Protein AF-A0A6J4SWQ9-F1 (afdb_monomer)

Sequence (248 aa):
MSTIDDVLPITTSPDLTSRNGFYRMVRRCMKERSRDALRAYVRVPADTPKGFATKSLAELAASLATTDEAVAKALLDEAEATFQEPHDRIESAERRATTLQGTVAIAASVATASGGLLLDPSKINGQTWRAVVAILLLLFIACLVGCAMRAVAATSRIYDFEDPGPDRITDRVSKDKCAVLTYRAAELLRASAVAHEIGRAKVGLLRSAAWWFRLAIFVLAVLGVVIALYAIVGPQPEPAAAAATART

Foldseek 3Di:
DDDDDPDDDDPDDPDPVVVVVVVVVVVVVVVVVVVVVVVLLVDLPPDQPPPPPPDPLVNQLVVLQDPDPVSLQVLLVVLVVLLVVLVVLLVVLLVVLVVLLVVLVVVLVVLVVVVVVLLPCVPAPDPVLNVVLVVLSVLLNVLSVQLNVLSCVLVVDPDPQPDPDPVCVVVLVPDDPSSSSSSNSSVSNSSSVSSVVNSVSSVSSNVSSVVSVVVSVVSVVVSVVSVVVCVVVPDDPDCVVVVVVVVD

Nearest PDB structures (foldseek):
  3ja6-assembly1_H  TM=2.094E-01  e=8.303E-01  Escherichia coli
  8auw-assembly1_D  TM=3.037E-01  e=3.362E+00  Homo sapiens
  7sqc-assembly1_1V  TM=2.414E-01  e=3.534E+00  Chlamydomonas reinhardtii

Radius of gyration: 32.28 Å; Cα contacts (8 Å, |Δi|>4): 170; chains: 1; bounding box: 63×91×92 Å

Secondary structure (DSSP, 8-state):
----------PPPP-GGGHHHHHHHHHHHHHHHHHHHHHHHH----S----S-SS-HHHHHHHT--S-HHHHHHHHHHHHHHHHHHHHHHHHHHHHHHHHHHHHHHHHHHHHHHHHHHT-TTTS-SHHHHHHHHHHHHHHHHHHHHHHHHHHHHHH---------GGGTHHHHTS-HHHHHHHHHHHHHHHHHHHHHHHHHHHHHHHHHHHHHHHHHHHHHHHHHHHHHHHHHSPPPPTHHHHHHTT-

pLDDT: mean 80.68, std 14.23, range [49.44, 97.38]

Structure (mmCIF, N/CA/C/O backbone):
data_AF-A0A6J4SWQ9-F1
#
_entry.id   AF-A0A6J4SWQ9-F1
#
loop_
_atom_site.group_PDB
_atom_site.id
_atom_site.type_symbol
_atom_site.label_atom_id
_atom_site.label_alt_id
_atom_site.label_comp_id
_atom_site.label_asym_id
_atom_site.label_entity_id
_atom_site.label_seq_id
_atom_site.pdbx_PDB_ins_code
_atom_site.Cartn_x
_atom_site.Cartn_y
_atom_site.Cartn_z
_atom_site.occupancy
_atom_site.B_iso_or_equiv
_atom_site.auth_seq_id
_atom_site.auth_comp_id
_atom_site.auth_asym_id
_atom_site.auth_atom_id
_atom_site.pdbx_PDB_model_num
ATOM 1 N N . MET A 1 1 ? -19.990 -74.799 -34.943 1.00 50.00 1 MET A N 1
ATOM 2 C CA . MET A 1 1 ? -19.556 -75.585 -33.772 1.00 50.00 1 MET A CA 1
ATOM 3 C C . MET A 1 1 ? -18.140 -75.142 -33.428 1.00 50.00 1 MET A C 1
ATOM 5 O O . MET A 1 1 ? -17.207 -75.634 -34.036 1.00 50.00 1 MET A O 1
ATOM 9 N N . SER A 1 2 ? -18.012 -74.111 -32.589 1.00 49.44 2 SER A N 1
ATOM 10 C CA . SER A 1 2 ? -16.830 -73.795 -31.770 1.00 49.44 2 SER A CA 1
ATOM 11 C C . SER A 1 2 ? -17.156 -72.535 -30.971 1.00 49.44 2 SER A C 1
ATOM 13 O O . SER A 1 2 ? -17.214 -71.434 -31.512 1.00 49.44 2 SER A O 1
ATOM 15 N N . THR A 1 3 ? -17.461 -72.762 -29.705 1.00 57.19 3 THR A N 1
ATOM 16 C CA . THR A 1 3 ? -17.690 -71.816 -28.616 1.00 57.19 3 THR A CA 1
ATOM 17 C C . THR A 1 3 ? -16.328 -71.350 -28.107 1.00 57.19 3 THR A C 1
ATOM 19 O O . THR A 1 3 ? -15.505 -72.205 -27.790 1.00 57.19 3 THR A O 1
ATOM 22 N N . ILE A 1 4 ? -16.072 -70.043 -28.027 1.00 58.44 4 ILE A N 1
ATOM 23 C CA . ILE A 1 4 ? -14.983 -69.495 -27.206 1.00 58.44 4 ILE A CA 1
ATOM 24 C C . ILE A 1 4 ? -15.537 -68.275 -26.471 1.00 58.44 4 ILE A C 1
ATOM 26 O O . ILE A 1 4 ? -15.842 -67.247 -27.072 1.00 58.44 4 ILE A O 1
ATOM 30 N N . ASP A 1 5 ? -15.727 -68.479 -25.173 1.00 51.84 5 ASP A N 1
ATOM 31 C CA . ASP A 1 5 ? -16.114 -67.507 -24.164 1.00 51.84 5 ASP A CA 1
ATOM 32 C C . ASP A 1 5 ? -14.945 -66.552 -23.875 1.00 51.84 5 ASP A C 1
ATOM 34 O O . ASP A 1 5 ? -14.004 -66.917 -23.172 1.00 51.84 5 ASP A O 1
ATOM 38 N N . ASP A 1 6 ? -15.010 -65.316 -24.375 1.00 53.53 6 ASP A N 1
ATOM 39 C CA . ASP A 1 6 ? -14.131 -64.230 -23.925 1.00 53.53 6 ASP A CA 1
ATOM 40 C C . ASP A 1 6 ? -14.778 -63.505 -22.737 1.00 53.53 6 ASP A C 1
ATOM 42 O O . ASP A 1 6 ? -15.513 -62.521 -22.857 1.00 53.53 6 ASP A O 1
ATOM 46 N N . VAL A 1 7 ? -14.503 -64.044 -21.551 1.00 56.97 7 VAL A N 1
ATOM 47 C CA . VAL A 1 7 ? -14.809 -63.426 -20.260 1.00 56.97 7 VAL A CA 1
ATOM 48 C C . VAL A 1 7 ? -13.817 -62.284 -20.025 1.00 56.97 7 VAL A C 1
ATOM 50 O O . VAL A 1 7 ? -12.666 -62.498 -19.650 1.00 56.97 7 VAL A O 1
ATOM 53 N N . LEU A 1 8 ? -14.273 -61.049 -20.233 1.00 56.44 8 LEU A N 1
ATOM 54 C CA . LEU A 1 8 ? -13.543 -59.843 -19.841 1.00 56.44 8 LEU A CA 1
ATOM 55 C C . LEU A 1 8 ? -13.357 -59.808 -18.310 1.00 56.44 8 LEU A C 1
ATOM 57 O O . LEU A 1 8 ? -14.342 -59.930 -17.575 1.00 56.44 8 LEU A O 1
ATOM 61 N N . PRO A 1 9 ? -12.131 -59.598 -17.796 1.00 58.41 9 PRO A N 1
ATOM 62 C CA . PRO A 1 9 ? -11.912 -59.441 -16.368 1.00 58.41 9 PRO A CA 1
ATOM 63 C C . PRO A 1 9 ? -12.521 -58.117 -15.898 1.00 58.41 9 PRO A C 1
ATOM 65 O O . PRO A 1 9 ? -12.120 -57.031 -16.319 1.00 58.41 9 PRO A O 1
ATOM 68 N N . ILE A 1 10 ? -13.496 -58.225 -14.996 1.00 53.50 10 ILE A N 1
ATOM 69 C CA . ILE A 1 10 ? -14.051 -57.116 -14.224 1.00 53.50 10 ILE A CA 1
ATOM 70 C C . ILE A 1 10 ? -12.892 -56.464 -13.469 1.00 53.50 10 ILE A C 1
ATOM 72 O O . ILE A 1 10 ? -12.348 -57.026 -12.517 1.00 53.50 10 ILE A O 1
ATOM 76 N N . THR A 1 11 ? -12.494 -55.276 -13.914 1.00 53.88 11 THR A N 1
ATOM 77 C CA . THR A 1 11 ? -11.531 -54.433 -13.214 1.00 53.88 11 THR A CA 1
ATOM 78 C C . THR A 1 11 ? -12.082 -54.109 -11.832 1.00 53.88 11 THR A C 1
ATOM 80 O O . THR A 1 11 ? -13.142 -53.494 -11.689 1.00 53.88 11 THR A O 1
ATOM 83 N N . THR A 1 12 ? -11.351 -54.560 -10.824 1.00 51.84 12 THR A N 1
ATOM 84 C CA . THR A 1 12 ? -11.541 -54.295 -9.404 1.00 51.84 12 THR A CA 1
ATOM 85 C C . THR A 1 12 ? -11.765 -52.807 -9.133 1.00 51.84 12 THR A C 1
ATOM 87 O O . THR A 1 12 ? -11.059 -51.936 -9.642 1.00 51.84 12 THR A O 1
ATOM 90 N N . SER A 1 13 ? -12.780 -52.513 -8.318 1.00 56.72 13 SER A N 1
ATOM 91 C CA . SER A 1 13 ? -13.124 -51.161 -7.882 1.00 56.72 13 SER A CA 1
ATOM 92 C C . SER A 1 13 ? -11.923 -50.468 -7.224 1.00 56.72 13 SER A C 1
ATOM 94 O O . SER A 1 13 ? -11.268 -51.095 -6.385 1.00 56.72 13 SER A O 1
ATOM 96 N N . PRO A 1 14 ? -11.652 -49.185 -7.520 1.00 55.28 14 PRO A N 1
ATOM 97 C CA . PRO A 1 14 ? -10.566 -48.454 -6.888 1.00 55.28 14 PRO A CA 1
ATOM 98 C C . PRO A 1 14 ? -10.793 -48.341 -5.376 1.00 55.28 14 PRO A C 1
ATOM 100 O O . PRO A 1 14 ? -11.807 -47.828 -4.903 1.00 55.28 14 PRO A O 1
ATOM 103 N N . ASP A 1 15 ? -9.803 -48.837 -4.644 1.00 57.19 15 ASP A N 1
ATOM 104 C CA . ASP A 1 15 ? -9.670 -48.841 -3.195 1.00 57.19 15 ASP A CA 1
ATOM 105 C C . ASP A 1 15 ? -9.950 -47.448 -2.580 1.00 57.19 15 ASP A C 1
ATOM 107 O O . ASP A 1 15 ? -9.218 -46.469 -2.781 1.00 57.19 15 ASP A O 1
ATOM 111 N N . LEU A 1 16 ? -11.046 -47.351 -1.816 1.00 52.81 16 LEU A N 1
ATOM 112 C CA . LEU A 1 16 ? -11.528 -46.133 -1.147 1.00 52.81 16 LEU A CA 1
ATOM 113 C C . LEU A 1 16 ? -10.546 -45.592 -0.091 1.00 52.81 16 LEU A C 1
ATOM 115 O O . LEU A 1 16 ? -10.697 -44.457 0.371 1.00 52.81 16 LEU A O 1
ATOM 119 N N . THR A 1 17 ? -9.499 -46.346 0.245 1.00 56.50 17 THR A N 1
ATOM 120 C CA . THR A 1 17 ? -8.454 -45.938 1.190 1.00 56.50 17 THR A CA 1
ATOM 121 C C . THR A 1 17 ? -7.537 -44.838 0.622 1.00 56.50 17 THR A C 1
ATOM 123 O O . THR A 1 17 ? -6.964 -44.047 1.377 1.00 56.50 17 THR A O 1
ATOM 126 N N . SER A 1 18 ? -7.483 -44.686 -0.709 1.00 55.97 18 SER A N 1
ATOM 127 C CA . SER A 1 18 ? -6.692 -43.655 -1.408 1.00 55.97 18 SER A CA 1
ATOM 128 C C . SER A 1 18 ? -7.304 -42.241 -1.332 1.00 55.97 18 SER A C 1
ATOM 130 O O . SER A 1 18 ? -6.591 -41.230 -1.327 1.00 55.97 18 SER A O 1
ATOM 132 N N . ARG A 1 19 ? -8.630 -42.128 -1.151 1.00 55.22 19 ARG A N 1
ATOM 133 C CA . ARG A 1 19 ? -9.318 -40.823 -1.053 1.00 55.22 19 ARG A CA 1
ATOM 134 C C . ARG A 1 19 ? -8.861 -40.000 0.154 1.00 55.22 19 ARG A C 1
ATOM 136 O O . ARG A 1 19 ? -8.700 -38.785 0.044 1.00 55.22 19 ARG A O 1
ATOM 143 N N . ASN A 1 20 ? -8.565 -40.644 1.282 1.00 66.62 20 ASN A N 1
ATOM 144 C CA . ASN A 1 20 ? -8.095 -39.955 2.489 1.00 66.62 20 ASN A CA 1
ATOM 145 C C . ASN A 1 20 ? -6.684 -39.357 2.340 1.00 66.62 20 ASN A C 1
ATOM 147 O O . ASN A 1 20 ? -6.361 -38.380 3.023 1.00 66.62 20 ASN A O 1
ATOM 151 N N . GLY A 1 21 ? -5.855 -39.903 1.443 1.00 70.19 21 GLY A N 1
ATOM 152 C CA . GLY A 1 21 ? -4.539 -39.350 1.111 1.00 70.19 21 GLY A CA 1
ATOM 153 C C . GLY A 1 21 ? -4.650 -38.042 0.327 1.00 70.19 21 GLY A C 1
ATOM 154 O O . GLY A 1 21 ? -4.018 -37.046 0.687 1.00 70.19 21 GLY A O 1
ATOM 155 N N . PHE A 1 22 ? -5.536 -38.008 -0.672 1.00 69.88 22 PHE A N 1
ATOM 156 C CA . PHE A 1 22 ? -5.761 -36.828 -1.507 1.00 69.88 22 PHE A CA 1
ATOM 157 C C . PHE A 1 22 ? -6.304 -35.638 -0.700 1.00 69.88 22 PHE A C 1
ATOM 159 O O . PHE A 1 22 ? -5.760 -34.537 -0.782 1.00 69.88 22 PHE A O 1
ATOM 166 N N . TYR A 1 23 ? -7.295 -35.852 0.177 1.00 68.88 23 TYR A N 1
ATOM 167 C CA . TYR A 1 23 ? -7.803 -34.777 1.042 1.00 68.88 23 TYR A CA 1
ATOM 168 C C . TYR A 1 23 ? -6.742 -34.243 2.016 1.00 68.88 23 TYR A C 1
ATOM 170 O O . TYR A 1 23 ? -6.684 -33.034 2.252 1.00 68.88 23 TYR A O 1
ATOM 178 N N . ARG A 1 24 ? -5.862 -35.099 2.559 1.00 74.31 24 ARG A N 1
ATOM 179 C 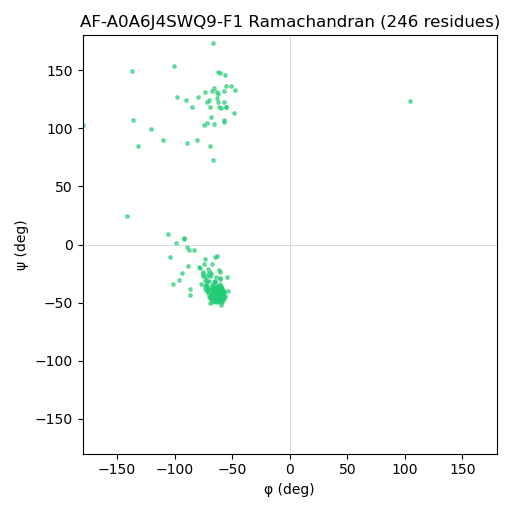CA . ARG A 1 24 ? -4.746 -34.639 3.405 1.00 74.31 24 ARG A CA 1
ATOM 180 C C . ARG A 1 24 ? -3.724 -33.829 2.612 1.00 74.31 24 ARG A C 1
ATOM 182 O O . ARG A 1 24 ? -3.268 -32.809 3.124 1.00 74.31 24 ARG A O 1
ATOM 189 N N . MET A 1 25 ? -3.403 -34.239 1.385 1.00 75.62 25 MET A N 1
ATOM 190 C CA . MET A 1 25 ? -2.476 -33.522 0.506 1.00 75.62 25 MET A CA 1
ATOM 191 C C . MET A 1 25 ? -3.032 -32.153 0.101 1.00 75.62 25 MET A C 1
ATOM 193 O O . MET A 1 25 ? -2.358 -31.146 0.302 1.00 75.62 25 MET A O 1
ATOM 197 N N . VAL A 1 26 ? -4.291 -32.080 -0.346 1.00 72.38 26 VAL A N 1
ATOM 198 C CA . VAL A 1 26 ? -4.949 -30.809 -0.700 1.00 72.38 26 VAL A CA 1
ATOM 199 C C . VAL A 1 26 ? -5.026 -29.874 0.509 1.00 72.38 26 VAL A C 1
ATOM 201 O O . VAL A 1 26 ? -4.730 -28.685 0.389 1.00 72.38 26 VAL A O 1
ATOM 204 N N . ARG A 1 27 ? -5.337 -30.396 1.704 1.00 76.75 27 ARG A N 1
ATOM 205 C CA . ARG A 1 27 ? -5.367 -29.595 2.938 1.00 76.75 27 ARG A CA 1
ATOM 206 C C . ARG A 1 27 ? -3.972 -29.113 3.351 1.00 76.75 27 ARG A C 1
ATOM 208 O O . ARG A 1 27 ? -3.863 -27.998 3.857 1.00 76.75 27 ARG A O 1
ATOM 215 N N . ARG A 1 28 ? -2.911 -29.901 3.120 1.00 75.06 28 ARG A N 1
ATOM 216 C CA . ARG A 1 28 ? -1.513 -29.481 3.345 1.00 75.06 28 ARG A CA 1
ATOM 217 C C . ARG A 1 28 ? -1.100 -28.393 2.359 1.00 75.06 28 ARG A C 1
ATOM 219 O O . ARG A 1 28 ? -0.679 -27.334 2.811 1.00 75.06 28 ARG A O 1
ATOM 226 N N . CYS A 1 29 ? -1.347 -28.591 1.063 1.00 62.53 29 CYS A N 1
ATOM 227 C CA . CYS A 1 29 ? -1.054 -27.602 0.027 1.00 62.53 29 CYS A CA 1
ATOM 228 C C . CYS A 1 29 ? -1.829 -26.295 0.240 1.00 62.53 29 CYS A C 1
ATOM 230 O O . CYS A 1 29 ? -1.248 -25.222 0.116 1.00 62.53 29 CYS A O 1
ATOM 232 N N . MET A 1 30 ? -3.111 -26.341 0.627 1.00 62.75 30 MET A N 1
ATOM 233 C CA . MET A 1 30 ? -3.862 -25.127 0.977 1.00 62.75 30 MET A CA 1
ATOM 234 C C . MET A 1 30 ? -3.299 -24.433 2.221 1.00 62.75 30 MET A C 1
ATOM 236 O O . MET A 1 30 ? -3.224 -23.207 2.248 1.00 62.75 30 MET A O 1
ATOM 240 N N . LYS A 1 31 ? -2.888 -25.187 3.248 1.00 73.69 31 LYS A N 1
ATOM 241 C CA . LYS A 1 31 ? -2.355 -24.622 4.498 1.00 73.69 31 LYS A CA 1
ATOM 242 C C . LYS A 1 31 ? -0.962 -24.009 4.311 1.00 73.69 31 LYS A C 1
ATOM 244 O O . LYS A 1 31 ? -0.691 -22.960 4.891 1.00 73.69 31 LYS A O 1
ATOM 249 N N . GLU A 1 32 ? -0.110 -24.621 3.491 1.00 68.44 32 GLU A N 1
ATOM 250 C CA . GLU A 1 32 ? 1.202 -24.080 3.101 1.00 68.44 32 GLU A CA 1
ATOM 251 C C . GLU A 1 32 ? 1.044 -22.855 2.201 1.00 68.44 32 GLU A C 1
ATOM 253 O O . GLU A 1 32 ? 1.521 -21.781 2.559 1.00 68.44 32 GLU A O 1
ATOM 258 N N . ARG A 1 33 ? 0.229 -22.941 1.141 1.00 63.91 33 ARG A N 1
ATOM 259 C CA . ARG A 1 33 ? -0.063 -21.798 0.262 1.00 63.91 33 ARG A CA 1
ATOM 260 C C . ARG A 1 33 ? -0.700 -20.632 1.020 1.00 63.91 33 ARG A C 1
ATOM 262 O O . ARG A 1 33 ? -0.397 -19.480 0.735 1.00 63.91 33 ARG A O 1
ATOM 269 N N . SER A 1 34 ? -1.547 -20.912 2.014 1.00 65.06 34 SER A N 1
ATOM 270 C CA . SER A 1 34 ? -2.130 -19.890 2.890 1.00 65.06 34 SER A CA 1
ATOM 271 C C . SER A 1 34 ? -1.096 -19.257 3.819 1.00 65.06 34 SER A C 1
ATOM 273 O O . SER A 1 34 ? -1.171 -18.049 4.032 1.00 65.06 34 SER A O 1
ATOM 275 N N . ARG A 1 35 ? -0.148 -20.028 4.369 1.00 67.44 35 ARG A N 1
ATOM 276 C CA . ARG A 1 35 ? 0.934 -19.496 5.214 1.00 67.44 35 ARG A CA 1
ATOM 277 C C . ARG A 1 35 ? 1.907 -18.647 4.417 1.00 67.44 35 ARG A C 1
ATOM 279 O O . ARG A 1 35 ? 2.280 -17.579 4.892 1.00 67.44 35 ARG A O 1
ATOM 286 N N . ASP A 1 36 ? 2.282 -19.092 3.228 1.00 64.81 36 ASP A N 1
ATOM 287 C CA . ASP A 1 36 ? 3.211 -18.358 2.373 1.00 64.81 36 ASP A CA 1
ATOM 288 C C . ASP A 1 36 ? 2.551 -17.118 1.779 1.00 64.81 36 ASP A C 1
ATOM 290 O O . ASP A 1 36 ? 3.171 -16.059 1.750 1.00 64.81 36 ASP A O 1
ATOM 294 N N . ALA A 1 37 ? 1.256 -17.186 1.448 1.00 59.75 37 ALA A N 1
ATOM 295 C CA . ALA A 1 37 ? 0.476 -16.001 1.115 1.00 59.75 37 ALA A CA 1
ATOM 296 C C . ALA A 1 37 ? 0.455 -15.011 2.288 1.00 59.75 37 ALA A C 1
ATOM 298 O O . ALA A 1 37 ? 0.822 -13.855 2.106 1.00 59.75 37 ALA A O 1
ATOM 299 N N . LEU A 1 38 ? 0.097 -15.447 3.503 1.00 60.66 38 LEU A N 1
ATOM 300 C CA . LEU A 1 38 ? 0.104 -14.593 4.701 1.00 60.66 38 LEU A CA 1
ATOM 301 C C . LEU A 1 38 ? 1.482 -13.982 4.967 1.00 60.66 38 LEU A C 1
ATOM 303 O O . LEU A 1 38 ? 1.579 -12.793 5.257 1.00 60.66 38 LEU A O 1
ATOM 307 N N . ARG A 1 39 ? 2.556 -14.763 4.825 1.00 65.25 39 ARG A N 1
ATOM 308 C CA . ARG A 1 39 ? 3.927 -14.259 4.957 1.00 65.25 39 ARG A CA 1
ATOM 309 C C . ARG A 1 39 ? 4.266 -13.244 3.876 1.00 65.25 39 ARG A C 1
ATOM 311 O O . ARG A 1 39 ? 4.863 -12.235 4.222 1.00 65.25 39 ARG A O 1
ATOM 318 N N . ALA A 1 40 ? 3.845 -13.451 2.633 1.00 60.28 40 ALA A N 1
ATOM 319 C CA . ALA A 1 40 ? 4.022 -12.481 1.555 1.00 60.28 40 ALA A CA 1
ATOM 320 C C . ALA A 1 40 ? 3.213 -11.188 1.790 1.00 60.28 40 ALA A C 1
ATOM 322 O O . ALA A 1 40 ? 3.670 -10.103 1.444 1.00 60.28 40 ALA A O 1
ATOM 323 N N . TYR A 1 41 ? 2.042 -11.269 2.436 1.00 59.12 41 TYR A N 1
ATOM 324 C CA . TYR A 1 41 ? 1.264 -10.090 2.841 1.00 59.12 41 TYR A CA 1
ATOM 325 C C . TYR A 1 41 ? 1.882 -9.350 4.028 1.00 59.12 41 TYR A C 1
ATOM 327 O O . TYR A 1 41 ? 1.799 -8.125 4.108 1.00 59.12 41 TYR A O 1
ATOM 335 N N . VAL A 1 42 ? 2.488 -10.065 4.974 1.00 60.16 42 VAL A N 1
ATOM 336 C CA . VAL A 1 42 ? 3.042 -9.470 6.197 1.00 60.16 42 VAL A CA 1
ATOM 337 C C . VAL A 1 42 ? 4.474 -8.987 5.978 1.00 60.16 42 VAL A C 1
ATOM 339 O O . VAL A 1 42 ? 4.820 -7.907 6.446 1.00 60.16 42 VAL A O 1
ATOM 342 N N . ARG A 1 43 ? 5.297 -9.705 5.217 1.00 61.06 43 ARG A N 1
ATOM 343 C CA . ARG A 1 43 ? 6.652 -9.307 4.826 1.00 61.06 43 ARG A CA 1
ATOM 344 C C . ARG A 1 43 ? 6.664 -9.001 3.337 1.00 61.06 43 ARG A C 1
ATOM 346 O O . ARG A 1 43 ? 6.920 -9.880 2.521 1.00 61.06 43 ARG A O 1
ATOM 353 N N . VAL A 1 44 ? 6.408 -7.741 2.996 1.00 56.88 44 VAL A N 1
ATOM 354 C CA . VAL A 1 44 ? 6.841 -7.246 1.690 1.00 56.88 44 VAL A CA 1
ATOM 355 C C . VAL A 1 44 ? 8.364 -7.125 1.776 1.00 56.88 44 VAL A C 1
ATOM 357 O O . VAL A 1 44 ? 8.832 -6.476 2.718 1.00 56.88 44 VAL A O 1
ATOM 360 N N . PRO A 1 45 ? 9.139 -7.788 0.899 1.00 56.19 45 PRO A N 1
ATOM 361 C CA . PRO A 1 45 ? 10.587 -7.647 0.898 1.00 56.19 45 PRO A CA 1
ATOM 362 C C . PRO A 1 45 ? 10.919 -6.160 0.768 1.00 56.19 45 PRO A C 1
ATOM 364 O O . PRO A 1 45 ? 10.495 -5.489 -0.170 1.00 56.19 45 PRO A O 1
ATOM 367 N N . ALA A 1 46 ? 11.594 -5.633 1.788 1.00 54.50 46 ALA A N 1
ATOM 368 C CA . ALA A 1 46 ? 11.982 -4.231 1.851 1.00 54.50 46 ALA A CA 1
ATOM 369 C C . ALA A 1 46 ? 13.137 -3.917 0.895 1.00 54.50 46 ALA A C 1
ATOM 371 O O . ALA A 1 46 ? 13.409 -2.733 0.671 1.00 54.50 46 ALA A O 1
ATOM 372 N N . ASP A 1 47 ? 13.780 -4.960 0.363 1.00 55.66 47 ASP A N 1
ATOM 373 C CA . ASP A 1 47 ? 14.918 -4.870 -0.532 1.00 55.66 47 ASP A CA 1
ATOM 374 C C . ASP A 1 47 ? 14.527 -4.167 -1.828 1.00 55.66 47 ASP A C 1
ATOM 376 O O . ASP A 1 47 ? 13.514 -4.471 -2.463 1.00 55.66 47 ASP A O 1
ATOM 380 N N . THR A 1 48 ? 15.352 -3.193 -2.199 1.00 54.47 48 THR A N 1
ATOM 381 C CA . THR A 1 48 ? 15.329 -2.559 -3.511 1.00 54.47 48 THR A CA 1
ATOM 382 C C . THR A 1 48 ? 15.357 -3.656 -4.574 1.00 54.47 48 THR A C 1
ATOM 384 O O . THR A 1 48 ? 16.128 -4.607 -4.423 1.00 54.47 48 THR A O 1
ATOM 387 N N . PRO A 1 49 ? 14.542 -3.568 -5.634 1.00 55.53 49 PRO A N 1
ATOM 388 C CA . PRO A 1 49 ? 14.666 -4.486 -6.751 1.00 55.53 49 PRO A CA 1
ATOM 389 C C . PRO A 1 49 ? 16.088 -4.417 -7.319 1.00 55.53 49 PRO A C 1
ATOM 391 O O . PRO A 1 49 ? 16.482 -3.436 -7.938 1.00 55.53 49 PRO A O 1
ATOM 394 N N . LYS A 1 50 ? 16.894 -5.443 -7.027 1.00 54.06 50 LYS A N 1
ATOM 395 C CA . LYS A 1 50 ? 18.256 -5.618 -7.559 1.00 54.06 50 LYS A CA 1
ATOM 396 C C . LYS A 1 50 ? 18.244 -6.458 -8.843 1.00 54.06 50 LYS A C 1
ATOM 398 O O . LYS A 1 50 ? 19.306 -6.840 -9.323 1.00 54.06 50 LYS A O 1
ATOM 403 N N . GLY A 1 51 ? 17.055 -6.800 -9.355 1.00 49.81 51 GLY A N 1
ATOM 404 C CA . GLY A 1 51 ? 16.858 -7.836 -10.367 1.00 49.81 51 GLY A CA 1
ATOM 405 C C . GLY A 1 51 ? 17.400 -7.477 -11.745 1.00 49.81 51 GLY A C 1
ATOM 406 O O . GLY A 1 51 ? 17.801 -8.375 -12.482 1.00 49.81 51 GLY A O 1
ATOM 407 N N . PHE A 1 52 ? 17.482 -6.187 -12.086 1.00 51.19 52 PHE A N 1
ATOM 408 C CA . PHE A 1 52 ? 17.817 -5.772 -13.448 1.00 51.19 52 PHE A CA 1
ATOM 409 C C . PHE A 1 52 ? 18.903 -4.697 -13.513 1.00 51.19 52 PHE A C 1
ATOM 411 O O . PHE A 1 52 ? 18.660 -3.504 -13.655 1.00 51.19 52 PHE A O 1
ATOM 418 N N . ALA A 1 53 ? 20.132 -5.204 -13.478 1.00 51.41 53 ALA A N 1
ATOM 419 C CA . ALA A 1 53 ? 21.300 -4.681 -14.186 1.00 51.41 53 ALA A CA 1
ATOM 420 C C . ALA A 1 53 ? 22.170 -5.847 -14.710 1.00 51.41 53 ALA A C 1
ATOM 422 O O . ALA A 1 53 ? 23.379 -5.710 -14.854 1.00 51.41 53 ALA A O 1
ATOM 423 N N . THR A 1 54 ? 21.588 -7.035 -14.923 1.00 58.25 54 THR A N 1
ATOM 424 C CA . THR A 1 54 ? 22.361 -8.230 -15.304 1.00 58.25 54 THR A CA 1
ATOM 425 C C . THR A 1 54 ? 22.858 -8.166 -16.738 1.00 58.25 54 THR A C 1
ATOM 427 O O . THR A 1 54 ? 23.962 -8.630 -17.001 1.00 58.25 54 THR A O 1
ATOM 430 N N . LYS A 1 55 ? 22.091 -7.551 -17.645 1.00 67.50 55 LYS A N 1
ATOM 431 C CA . LYS A 1 55 ? 22.581 -7.195 -18.978 1.00 67.50 55 LYS A CA 1
ATOM 432 C C . LYS A 1 55 ? 23.005 -5.741 -18.987 1.00 67.50 55 LYS A C 1
ATOM 434 O O . LYS A 1 55 ? 22.237 -4.857 -18.597 1.00 67.50 55 LYS A O 1
ATOM 439 N N . SER A 1 56 ? 24.233 -5.498 -19.429 1.00 82.44 56 SER A N 1
ATOM 440 C CA . SER A 1 56 ? 24.703 -4.133 -19.635 1.00 82.44 56 SER A CA 1
ATOM 441 C C . SER A 1 56 ? 23.841 -3.457 -20.706 1.00 82.44 56 SER A C 1
ATOM 443 O O . SER A 1 56 ? 23.355 -4.107 -21.631 1.00 82.44 56 SER A O 1
ATOM 445 N N . LEU A 1 57 ? 23.650 -2.141 -20.601 1.00 82.25 57 LEU A N 1
ATOM 446 C CA . LEU A 1 57 ? 22.923 -1.372 -21.618 1.00 82.25 57 LEU A CA 1
ATOM 447 C C . LEU A 1 57 ? 23.517 -1.615 -23.014 1.00 82.25 57 LEU A C 1
ATOM 449 O O . LEU A 1 57 ? 22.776 -1.805 -23.971 1.00 82.25 57 LEU A O 1
ATOM 453 N N . ALA A 1 58 ? 24.848 -1.686 -23.103 1.00 84.38 58 ALA A N 1
ATOM 454 C CA . ALA A 1 58 ? 25.566 -1.978 -24.338 1.00 84.38 58 ALA A CA 1
ATOM 455 C C . ALA A 1 58 ? 25.205 -3.352 -24.926 1.00 84.38 58 ALA A C 1
ATOM 457 O O . ALA A 1 58 ? 25.008 -3.458 -26.131 1.00 84.38 58 ALA A O 1
ATOM 458 N N . GLU A 1 59 ? 25.064 -4.387 -24.094 1.00 86.25 59 GLU A N 1
ATOM 459 C CA . GLU A 1 59 ? 24.639 -5.722 -24.532 1.00 86.25 59 GLU A CA 1
ATOM 460 C C . GLU A 1 59 ? 23.193 -5.716 -25.046 1.00 86.25 59 GLU A C 1
ATOM 462 O O . GLU A 1 59 ? 22.895 -6.325 -26.073 1.00 86.25 59 GLU A O 1
ATOM 467 N N . LEU A 1 60 ? 22.298 -4.986 -24.371 1.00 84.44 60 LEU A N 1
ATOM 468 C CA . LEU A 1 60 ? 20.903 -4.865 -24.794 1.00 84.44 60 LEU A CA 1
ATOM 469 C C . LEU A 1 60 ? 20.791 -4.092 -26.119 1.00 84.44 60 LEU A C 1
ATOM 471 O O . LEU A 1 60 ? 20.116 -4.545 -27.041 1.00 84.44 60 LEU A O 1
ATOM 475 N N . ALA A 1 61 ? 21.512 -2.975 -26.242 1.00 86.69 61 ALA A N 1
ATOM 476 C CA . ALA A 1 61 ? 21.580 -2.182 -27.466 1.00 86.69 61 ALA A CA 1
ATOM 477 C C . ALA A 1 61 ? 22.196 -2.977 -28.627 1.00 86.69 61 ALA A C 1
ATOM 479 O O . ALA A 1 61 ? 21.683 -2.919 -29.739 1.00 86.69 61 ALA A O 1
ATOM 480 N N . ALA A 1 62 ? 23.240 -3.772 -28.368 1.00 89.31 62 ALA A N 1
ATOM 481 C CA . ALA A 1 62 ? 23.829 -4.659 -29.368 1.00 89.31 62 ALA A CA 1
ATOM 482 C C . ALA A 1 62 ? 22.841 -5.746 -29.821 1.00 89.31 62 ALA A C 1
ATOM 484 O O . ALA A 1 62 ? 22.761 -6.038 -31.010 1.00 89.31 62 ALA A O 1
ATOM 485 N N . SER A 1 63 ? 22.049 -6.306 -28.900 1.00 88.69 63 SER A N 1
ATOM 486 C CA . SER A 1 63 ? 21.029 -7.312 -29.233 1.00 88.69 63 SER A CA 1
ATOM 487 C C . SER A 1 63 ? 19.846 -6.759 -30.037 1.00 88.69 63 SER A C 1
ATOM 489 O O . SER A 1 63 ? 19.187 -7.515 -30.744 1.00 88.69 63 SER A O 1
ATOM 491 N N . LEU A 1 64 ? 19.588 -5.452 -29.935 1.00 88.69 64 LEU A N 1
ATOM 492 C CA . LEU A 1 64 ? 18.522 -4.740 -30.645 1.00 88.69 64 LEU A CA 1
ATOM 493 C C . LEU A 1 64 ? 19.036 -4.008 -31.893 1.00 88.69 64 LEU A C 1
ATOM 495 O O . LEU A 1 64 ? 18.262 -3.321 -32.559 1.00 88.69 64 LEU A O 1
ATOM 499 N N . ALA A 1 65 ? 20.331 -4.115 -32.203 1.00 92.19 65 ALA A N 1
ATOM 500 C CA . ALA A 1 65 ? 20.932 -3.423 -33.329 1.00 92.19 65 ALA A CA 1
ATOM 501 C C . ALA A 1 65 ? 20.314 -3.911 -34.646 1.00 92.19 65 ALA A C 1
ATOM 503 O O . ALA A 1 65 ? 20.308 -5.101 -34.955 1.00 92.19 65 ALA A O 1
ATOM 504 N N . THR A 1 66 ? 19.816 -2.967 -35.437 1.00 92.38 66 THR A N 1
ATOM 505 C CA . THR A 1 66 ? 19.262 -3.211 -36.767 1.00 92.38 66 THR A CA 1
ATOM 506 C C . THR A 1 66 ? 19.757 -2.132 -37.720 1.00 92.38 66 THR A C 1
ATOM 508 O O . THR A 1 66 ? 20.028 -1.002 -37.309 1.00 92.38 66 THR A O 1
ATOM 511 N N . THR A 1 67 ? 19.897 -2.493 -38.990 1.00 92.81 67 THR A N 1
ATOM 512 C CA . THR A 1 67 ? 20.223 -1.567 -40.078 1.00 92.81 67 THR A CA 1
ATOM 513 C C . THR A 1 67 ? 18.974 -0.947 -40.702 1.00 92.81 67 THR A C 1
ATOM 515 O O . THR A 1 67 ? 19.079 0.094 -41.345 1.00 92.81 67 THR A O 1
ATOM 518 N N . ASP A 1 68 ? 17.800 -1.550 -40.499 1.00 94.44 68 ASP A N 1
ATOM 519 C CA . ASP A 1 68 ? 16.530 -1.054 -41.029 1.00 94.44 68 ASP A CA 1
ATOM 520 C C . ASP A 1 68 ? 15.923 0.010 -40.102 1.00 94.44 68 ASP A C 1
ATOM 522 O O . ASP A 1 68 ? 15.571 -0.263 -38.949 1.00 94.44 68 ASP A O 1
ATOM 526 N N . GLU A 1 69 ? 15.772 1.224 -40.632 1.00 94.81 69 GLU A N 1
ATOM 527 C CA . GLU A 1 69 ? 15.182 2.358 -39.923 1.00 94.81 69 GLU A CA 1
ATOM 528 C C . GLU A 1 69 ? 13.728 2.091 -39.508 1.00 94.81 69 GLU A C 1
ATOM 530 O O . GLU A 1 69 ? 13.326 2.474 -38.407 1.00 94.81 69 GLU A O 1
ATOM 535 N N . ALA A 1 70 ? 12.939 1.412 -40.348 1.00 94.50 70 ALA A N 1
ATOM 536 C CA . ALA A 1 70 ? 11.539 1.128 -40.044 1.00 94.50 70 ALA A CA 1
ATOM 537 C C . ALA A 1 70 ? 11.418 0.199 -38.828 1.00 94.50 70 ALA A C 1
ATOM 539 O O . ALA A 1 70 ? 10.598 0.437 -37.940 1.00 94.50 70 ALA A O 1
ATOM 540 N N . VAL A 1 71 ? 12.290 -0.810 -38.748 1.00 93.69 71 VAL A N 1
ATOM 541 C CA . VAL A 1 71 ? 12.367 -1.728 -37.604 1.00 93.69 71 VAL A CA 1
ATOM 542 C C . VAL A 1 71 ? 12.870 -1.001 -36.359 1.00 93.69 71 VAL A C 1
ATOM 544 O O . VAL A 1 71 ? 12.290 -1.161 -35.288 1.00 93.69 71 VAL A O 1
ATOM 547 N N . ALA A 1 72 ? 13.907 -0.166 -36.482 1.00 92.12 72 ALA A N 1
ATOM 548 C CA . ALA A 1 72 ? 14.436 0.605 -35.357 1.00 92.12 72 ALA A CA 1
ATOM 549 C C . ALA A 1 72 ? 13.378 1.544 -34.754 1.00 92.12 72 ALA A C 1
ATOM 551 O O . ALA A 1 72 ? 13.283 1.672 -33.533 1.00 92.12 72 ALA A O 1
ATOM 552 N N . LYS A 1 73 ? 12.562 2.172 -35.608 1.00 94.69 73 LYS A N 1
ATOM 553 C CA . LYS A 1 73 ? 11.458 3.031 -35.179 1.00 94.69 73 LYS A CA 1
ATOM 554 C C . LYS A 1 73 ? 10.342 2.233 -34.505 1.00 94.69 73 LYS A C 1
ATOM 556 O O . LYS A 1 73 ? 9.929 2.604 -33.415 1.00 94.69 73 LYS A O 1
ATOM 561 N N . ALA A 1 74 ? 9.917 1.115 -35.093 1.00 94.19 74 ALA A N 1
ATOM 562 C CA . ALA A 1 74 ? 8.898 0.255 -34.490 1.00 94.19 74 ALA A CA 1
ATOM 563 C C . ALA A 1 74 ? 9.328 -0.283 -33.11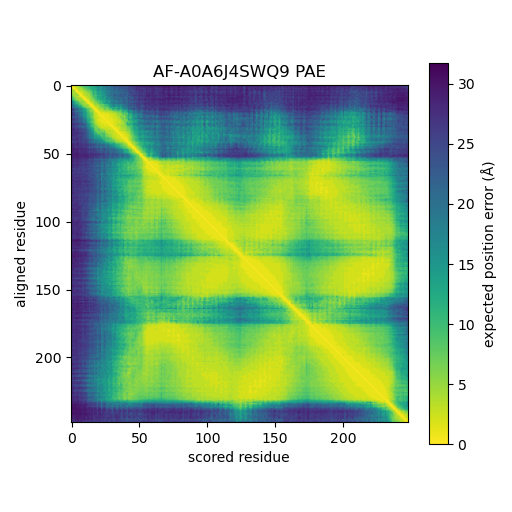0 1.00 94.19 74 ALA A C 1
ATOM 565 O O . ALA A 1 74 ? 8.518 -0.336 -32.189 1.00 94.19 74 ALA A O 1
ATOM 566 N N . LEU A 1 75 ? 10.611 -0.631 -32.944 1.00 92.06 75 LEU A N 1
ATOM 567 C CA . LEU A 1 75 ? 11.171 -1.035 -31.649 1.00 92.06 75 LEU A CA 1
ATOM 568 C C . LEU A 1 75 ? 11.137 0.096 -30.618 1.00 92.06 75 LEU A C 1
ATOM 570 O O . LEU A 1 75 ? 10.866 -0.161 -29.446 1.00 92.06 75 LEU A O 1
ATOM 574 N N . LEU A 1 76 ? 11.428 1.331 -31.036 1.00 92.94 76 LEU A N 1
ATOM 575 C CA . LEU A 1 76 ? 11.341 2.490 -30.153 1.00 92.94 76 LEU A CA 1
ATOM 576 C C . LEU A 1 76 ? 9.893 2.756 -29.728 1.00 92.94 76 LEU A C 1
ATOM 578 O O . LEU A 1 76 ? 9.653 2.926 -28.537 1.00 92.94 76 LEU A O 1
ATOM 582 N N . ASP A 1 77 ? 8.950 2.733 -30.670 1.00 94.69 77 ASP A N 1
ATOM 583 C CA . ASP A 1 77 ? 7.528 2.969 -30.396 1.00 94.69 77 ASP A CA 1
ATOM 584 C C . ASP A 1 77 ? 6.972 1.921 -29.402 1.00 94.69 77 ASP A C 1
ATOM 586 O O . ASP A 1 77 ? 6.300 2.269 -28.429 1.00 94.69 77 ASP A O 1
ATOM 590 N N . GLU A 1 78 ? 7.321 0.639 -29.575 1.00 92.75 78 GLU A N 1
ATOM 591 C CA . GLU A 1 78 ? 6.938 -0.441 -28.649 1.00 92.75 78 GLU A CA 1
ATOM 592 C C . GLU A 1 78 ? 7.599 -0.285 -27.267 1.00 92.75 78 GLU A C 1
ATOM 594 O O . GLU A 1 78 ? 6.974 -0.525 -26.227 1.00 92.75 78 GLU A O 1
ATOM 599 N N . ALA A 1 79 ? 8.867 0.138 -27.230 1.00 90.06 79 ALA A N 1
ATOM 600 C CA . ALA A 1 79 ? 9.578 0.396 -25.982 1.00 90.06 79 ALA A CA 1
ATOM 601 C C . ALA A 1 79 ? 8.964 1.575 -25.211 1.00 90.06 79 ALA A C 1
ATOM 603 O O . ALA A 1 79 ? 8.827 1.494 -23.988 1.00 90.06 79 ALA A O 1
ATOM 604 N N . GLU A 1 80 ? 8.557 2.641 -25.906 1.00 92.12 80 GLU A N 1
ATOM 605 C CA . GLU A 1 80 ? 7.838 3.774 -25.318 1.00 92.12 80 GLU A CA 1
ATOM 606 C C . GLU A 1 80 ? 6.479 3.333 -24.765 1.00 92.12 80 GLU A C 1
ATOM 608 O O . GLU A 1 80 ? 6.178 3.622 -23.606 1.00 92.12 80 GLU A O 1
ATOM 613 N N . ALA A 1 81 ? 5.700 2.553 -25.523 1.00 90.06 81 ALA A N 1
ATOM 614 C CA . ALA A 1 81 ? 4.429 2.002 -25.048 1.00 90.06 81 ALA A CA 1
ATOM 615 C C . ALA A 1 81 ? 4.607 1.129 -23.789 1.00 90.06 81 ALA A C 1
ATOM 617 O O . ALA A 1 81 ? 3.888 1.292 -22.800 1.00 90.06 81 ALA A O 1
ATOM 618 N N . THR A 1 82 ? 5.619 0.255 -23.784 1.00 88.50 82 THR A N 1
ATOM 619 C CA . THR A 1 82 ? 5.950 -0.615 -22.642 1.00 88.50 82 THR A CA 1
ATOM 620 C C . THR A 1 82 ? 6.409 0.184 -21.417 1.00 88.50 82 THR A C 1
ATOM 622 O O . THR A 1 82 ? 6.174 -0.219 -20.277 1.00 88.50 82 THR A O 1
ATOM 625 N N . PHE A 1 83 ? 7.077 1.319 -21.622 1.00 87.12 83 PHE A N 1
ATOM 626 C CA . PHE A 1 83 ? 7.570 2.175 -20.544 1.00 87.12 83 PHE A CA 1
ATOM 627 C C . PHE A 1 83 ? 6.457 2.966 -19.833 1.00 87.12 83 PHE A C 1
ATOM 629 O O . PHE A 1 83 ? 6.566 3.221 -18.628 1.00 87.12 83 PHE A O 1
ATOM 636 N N . GLN A 1 84 ? 5.375 3.312 -20.539 1.00 88.94 84 GLN A N 1
ATOM 637 C CA . GLN A 1 84 ? 4.247 4.060 -19.966 1.00 88.94 84 GLN A CA 1
ATOM 638 C C . GLN A 1 84 ? 3.394 3.213 -19.007 1.00 88.94 84 GLN A C 1
ATOM 640 O O . GLN A 1 84 ? 3.000 3.686 -17.941 1.00 88.94 84 GLN A O 1
ATOM 645 N N . GLU A 1 85 ? 3.160 1.933 -19.313 1.00 87.12 85 GLU A N 1
ATOM 646 C CA . GLU A 1 85 ? 2.255 1.081 -18.522 1.00 87.12 85 GLU A CA 1
ATOM 647 C C . GLU A 1 85 ? 2.626 0.988 -17.015 1.00 87.12 85 GLU A C 1
ATOM 649 O O . GLU A 1 85 ? 1.733 1.085 -16.162 1.00 87.12 85 GLU A O 1
ATOM 654 N N . PRO A 1 86 ? 3.905 0.813 -16.614 1.00 84.56 86 PRO A N 1
ATOM 655 C CA . PRO A 1 86 ? 4.295 0.850 -15.206 1.00 84.56 86 PRO A CA 1
ATOM 656 C C . PRO A 1 86 ? 4.045 2.199 -14.521 1.00 84.56 86 PRO A C 1
ATOM 658 O O . PRO A 1 86 ? 3.686 2.198 -13.341 1.00 84.56 86 PRO A O 1
ATOM 661 N N . HIS A 1 87 ? 4.211 3.321 -15.228 1.00 84.81 87 HIS A N 1
ATOM 662 C CA . HIS A 1 87 ? 3.988 4.660 -14.674 1.00 84.81 87 HIS A CA 1
ATOM 663 C C . HIS A 1 87 ? 2.522 4.856 -14.291 1.00 84.81 87 HIS A C 1
ATOM 665 O O . HIS A 1 87 ? 2.237 5.170 -13.134 1.00 84.81 87 HIS A O 1
ATOM 671 N N . ASP A 1 88 ? 1.595 4.529 -15.193 1.00 87.62 88 ASP A N 1
ATOM 672 C CA . ASP A 1 88 ? 0.153 4.612 -14.932 1.00 87.62 88 ASP A CA 1
ATOM 673 C C . ASP A 1 88 ? -0.262 3.751 -13.729 1.00 87.62 88 ASP A C 1
ATOM 675 O O . ASP A 1 88 ? -1.084 4.136 -12.886 1.00 87.62 88 ASP A O 1
ATOM 679 N N . ARG A 1 89 ? 0.333 2.557 -13.608 1.00 85.38 89 ARG A N 1
ATOM 680 C CA . ARG A 1 89 ? 0.084 1.651 -12.478 1.00 85.38 89 ARG A CA 1
ATOM 681 C C . ARG A 1 89 ? 0.594 2.221 -11.160 1.00 85.38 89 ARG A C 1
ATOM 683 O O . ARG A 1 89 ? -0.083 2.064 -10.140 1.00 85.38 89 ARG A O 1
ATOM 690 N N . ILE A 1 90 ? 1.771 2.844 -11.164 1.00 87.06 90 ILE A N 1
ATOM 691 C CA . ILE A 1 90 ? 2.362 3.477 -9.981 1.00 87.06 90 ILE A CA 1
ATOM 692 C C . ILE A 1 90 ? 1.534 4.695 -9.569 1.00 87.06 90 ILE A C 1
ATOM 694 O O . ILE A 1 90 ? 1.164 4.798 -8.401 1.00 87.06 90 ILE A O 1
ATOM 698 N N . GLU A 1 91 ? 1.156 5.555 -10.511 1.00 89.38 91 GLU A N 1
ATOM 699 C CA . GLU A 1 91 ? 0.335 6.729 -10.224 1.00 89.38 91 GLU A CA 1
ATOM 700 C C . GLU A 1 91 ? -1.042 6.323 -9.677 1.00 89.38 91 GLU A C 1
ATOM 702 O O . GLU A 1 91 ? -1.505 6.831 -8.648 1.00 89.38 91 GLU A O 1
ATOM 707 N N . SER A 1 92 ? -1.695 5.333 -10.299 1.00 88.69 92 SER A N 1
ATOM 708 C CA . SER A 1 92 ? -2.962 4.806 -9.786 1.00 88.69 92 SER A CA 1
ATOM 709 C C . SER A 1 92 ? -2.811 4.219 -8.379 1.00 88.69 92 SER A C 1
ATOM 711 O O . SER A 1 92 ? -3.716 4.374 -7.552 1.00 88.69 92 SER A O 1
ATOM 713 N N . ALA A 1 93 ? -1.693 3.549 -8.092 1.00 86.25 93 ALA A N 1
ATOM 714 C CA . ALA A 1 93 ? -1.389 3.028 -6.767 1.00 86.25 93 ALA A CA 1
ATOM 715 C C . ALA A 1 93 ? -1.238 4.163 -5.737 1.00 86.25 93 ALA A C 1
ATOM 717 O O . ALA A 1 93 ? -1.822 4.087 -4.655 1.00 86.25 93 ALA A O 1
ATOM 718 N N . GLU A 1 94 ? -0.536 5.241 -6.075 1.00 89.94 94 GLU A N 1
ATOM 719 C CA . GLU A 1 94 ? -0.341 6.393 -5.189 1.00 89.94 94 GLU A CA 1
ATOM 720 C C . GLU A 1 94 ? -1.651 7.116 -4.872 1.00 89.94 94 GLU A C 1
ATOM 722 O O . GLU A 1 94 ? -1.948 7.353 -3.700 1.00 89.94 94 GLU A O 1
ATOM 727 N N . ARG A 1 95 ? -2.505 7.352 -5.876 1.00 91.94 95 ARG A N 1
ATOM 728 C CA . ARG A 1 95 ? -3.847 7.934 -5.669 1.00 91.94 95 ARG A CA 1
ATOM 729 C C . ARG A 1 95 ? -4.713 7.085 -4.726 1.00 91.94 95 ARG A C 1
ATOM 731 O O . ARG A 1 95 ? -5.474 7.605 -3.906 1.00 91.94 95 ARG A O 1
ATOM 738 N N . ARG A 1 96 ? -4.603 5.754 -4.811 1.00 90.69 96 ARG A N 1
ATOM 739 C CA . ARG A 1 96 ? -5.300 4.837 -3.889 1.00 90.69 96 ARG A CA 1
ATOM 740 C C . ARG A 1 96 ? -4.695 4.880 -2.488 1.00 90.69 96 ARG A C 1
ATOM 742 O O . ARG A 1 96 ? -5.441 4.824 -1.512 1.00 90.69 96 ARG A O 1
ATOM 749 N N . ALA A 1 97 ? -3.372 4.984 -2.380 1.00 89.44 97 ALA A N 1
ATOM 750 C CA . ALA A 1 97 ? -2.674 5.073 -1.103 1.00 89.44 97 ALA A CA 1
ATOM 751 C C . ALA A 1 97 ? -3.086 6.328 -0.320 1.00 89.44 97 ALA A C 1
ATOM 753 O O . ALA A 1 97 ? -3.409 6.221 0.860 1.00 89.44 97 ALA A O 1
ATOM 754 N N . THR A 1 98 ? -3.140 7.492 -0.972 1.00 91.81 98 THR A N 1
ATOM 755 C CA . THR A 1 98 ? -3.535 8.763 -0.338 1.00 91.81 98 THR A CA 1
ATOM 756 C C . THR A 1 98 ? -4.994 8.751 0.110 1.00 91.81 98 THR A C 1
ATOM 758 O O . THR A 1 98 ? -5.308 9.149 1.231 1.00 91.81 98 THR A O 1
ATOM 761 N N . THR A 1 99 ? -5.890 8.196 -0.710 1.00 93.62 99 THR A N 1
ATOM 762 C CA . THR A 1 99 ? -7.301 8.003 -0.332 1.00 93.62 99 THR A CA 1
ATOM 763 C C . THR A 1 99 ? -7.432 7.100 0.901 1.00 93.62 99 THR A C 1
ATOM 765 O O . THR A 1 99 ? -8.200 7.384 1.826 1.00 93.62 99 THR A O 1
ATOM 768 N N . LEU A 1 100 ? -6.651 6.015 0.948 1.00 90.81 100 LEU A N 1
ATOM 769 C CA . LEU A 1 100 ? -6.626 5.106 2.091 1.00 90.81 100 LEU A CA 1
ATOM 770 C C . LEU A 1 100 ? -6.071 5.794 3.347 1.00 90.81 100 LEU A C 1
ATOM 772 O O . LEU A 1 100 ? -6.642 5.626 4.420 1.00 90.81 100 LEU A O 1
ATOM 776 N N . GLN A 1 101 ? -5.014 6.604 3.221 1.00 91.38 101 GLN A N 1
ATOM 777 C CA . GLN A 1 101 ? -4.468 7.407 4.323 1.00 91.38 101 GLN A CA 1
ATOM 778 C C . GLN A 1 101 ? -5.521 8.367 4.894 1.00 91.38 101 GLN A C 1
ATOM 780 O O . GLN A 1 101 ? -5.716 8.390 6.108 1.00 91.38 101 GLN A O 1
ATOM 785 N N . GLY A 1 102 ? -6.253 9.088 4.036 1.00 93.19 102 GLY A N 1
ATOM 786 C CA . GLY A 1 102 ? -7.343 9.971 4.46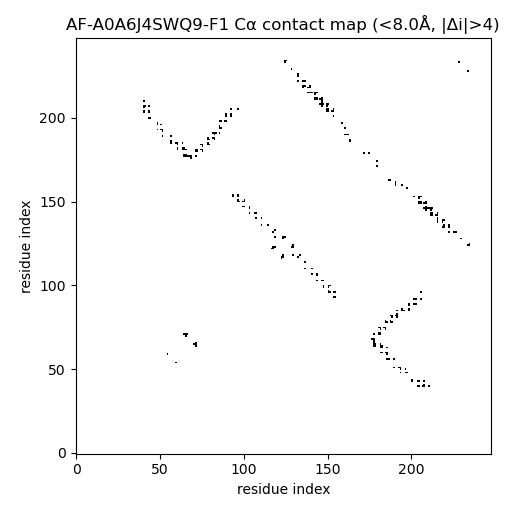5 1.00 93.19 102 GLY A CA 1
ATOM 787 C C . GLY A 1 102 ? -8.457 9.220 5.203 1.00 93.19 102 G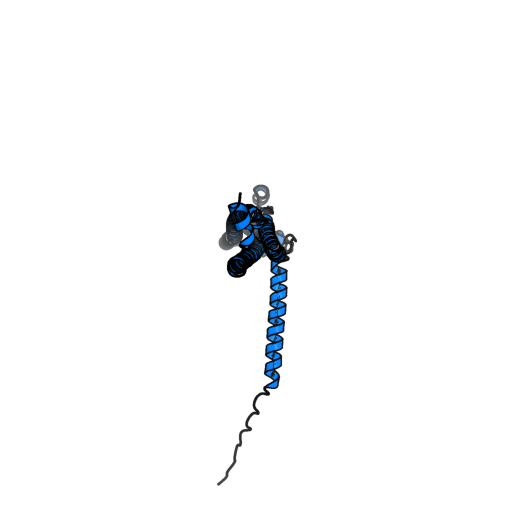LY A C 1
ATOM 788 O O . GLY A 1 102 ? -8.896 9.640 6.272 1.00 93.19 102 GLY A O 1
ATOM 789 N N . THR A 1 103 ? -8.857 8.052 4.692 1.00 94.25 103 THR A N 1
ATOM 790 C CA . THR A 1 103 ? -9.880 7.204 5.332 1.00 94.25 103 THR A CA 1
ATOM 791 C C . THR A 1 103 ? -9.424 6.703 6.706 1.00 94.25 103 THR A C 1
ATOM 793 O O . THR A 1 103 ? -10.188 6.737 7.671 1.00 94.25 103 THR A O 1
ATOM 796 N N . VAL A 1 104 ? -8.169 6.255 6.812 1.00 93.88 104 VAL A N 1
ATOM 797 C CA . VAL A 1 104 ? -7.584 5.784 8.075 1.00 93.88 104 VAL A CA 1
ATOM 798 C C . VAL A 1 104 ? -7.466 6.920 9.088 1.00 93.88 104 VAL A C 1
ATOM 800 O O . VAL A 1 104 ? -7.750 6.693 10.261 1.00 93.88 104 VAL A O 1
ATOM 803 N N . ALA A 1 105 ? -7.113 8.133 8.655 1.00 94.00 105 ALA A N 1
ATOM 804 C CA . ALA A 1 105 ? -7.061 9.301 9.530 1.00 94.00 105 ALA A CA 1
ATOM 805 C C . ALA A 1 105 ? -8.434 9.598 10.156 1.00 94.00 105 ALA A C 1
ATOM 807 O O . ALA A 1 105 ? -8.536 9.701 11.376 1.00 94.00 105 ALA A O 1
ATOM 808 N N . ILE A 1 106 ? -9.499 9.628 9.346 1.00 94.56 106 ILE A N 1
ATOM 809 C CA . ILE A 1 106 ? -10.875 9.827 9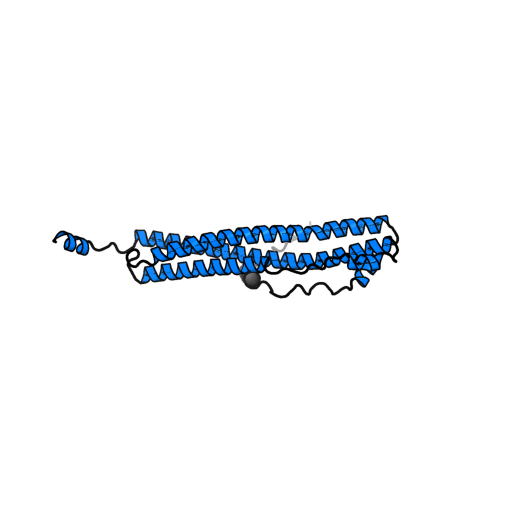.833 1.00 94.56 106 ILE A CA 1
ATOM 810 C C . ILE A 1 106 ? -11.270 8.714 10.811 1.00 94.56 106 ILE A C 1
ATOM 812 O O . ILE A 1 106 ? -11.763 8.991 11.906 1.00 94.56 106 ILE A O 1
ATOM 816 N N . ALA A 1 107 ? -11.027 7.453 10.443 1.00 92.75 107 ALA A N 1
ATOM 817 C CA . ALA A 1 107 ? -11.348 6.311 11.293 1.00 92.75 107 ALA A CA 1
ATOM 818 C C . ALA A 1 107 ? -10.611 6.377 12.639 1.00 92.75 107 ALA A C 1
ATOM 820 O O . ALA A 1 107 ? -11.218 6.129 13.678 1.00 92.75 107 ALA A O 1
ATOM 821 N N . ALA A 1 108 ? -9.332 6.758 12.637 1.00 92.06 108 ALA A N 1
ATOM 822 C CA . ALA A 1 108 ? -8.539 6.926 13.849 1.00 92.06 108 ALA A CA 1
ATOM 823 C C . ALA A 1 108 ? -9.068 8.067 14.732 1.00 92.06 108 ALA A C 1
ATOM 825 O O . ALA A 1 108 ? -9.148 7.901 15.951 1.00 92.06 108 ALA A O 1
ATOM 826 N N . SER A 1 109 ? -9.489 9.194 14.146 1.00 94.12 109 SER A N 1
ATOM 827 C CA . SER A 1 109 ? -10.120 10.294 14.889 1.00 94.12 109 SER A CA 1
ATOM 828 C C . SER A 1 109 ? -11.414 9.850 15.568 1.00 94.12 109 SER A C 1
ATOM 830 O O . SER A 1 109 ? -11.593 10.090 16.762 1.00 94.12 109 SER A O 1
ATOM 832 N N . VAL A 1 110 ? -12.285 9.137 14.846 1.00 92.75 110 VAL A N 1
ATOM 833 C CA . VAL A 1 110 ? -13.534 8.596 15.405 1.00 92.75 110 VAL A CA 1
ATOM 834 C C . VAL A 1 110 ? -13.247 7.559 16.493 1.00 92.75 110 VAL A C 1
ATOM 836 O O . VAL A 1 110 ? -13.875 7.595 17.551 1.00 92.75 110 VAL A O 1
ATOM 839 N N . ALA A 1 111 ? -12.275 6.667 16.282 1.00 92.31 111 ALA A N 1
ATOM 840 C CA . ALA A 1 111 ? -11.858 5.669 17.269 1.00 92.31 111 ALA A CA 1
ATOM 841 C C . ALA A 1 111 ? -11.361 6.319 18.563 1.00 92.31 111 ALA A C 1
ATOM 843 O O . ALA A 1 111 ? -11.705 5.884 19.657 1.00 92.31 111 ALA A O 1
ATOM 844 N N . THR A 1 112 ? -10.565 7.379 18.433 1.00 90.56 112 THR A N 1
ATOM 845 C CA . THR A 1 112 ? -9.989 8.098 19.573 1.00 90.56 112 THR A CA 1
ATOM 846 C C . THR A 1 112 ? -11.074 8.855 20.337 1.00 90.56 112 THR A C 1
ATOM 848 O O . THR A 1 112 ? -11.146 8.751 21.560 1.00 90.56 112 THR A O 1
ATOM 851 N N . ALA A 1 113 ? -11.968 9.551 19.626 1.00 92.38 113 ALA A N 1
ATOM 852 C CA . ALA A 1 113 ? -13.084 10.273 20.235 1.00 92.38 113 ALA A CA 1
ATOM 853 C C . ALA A 1 113 ? -14.065 9.326 20.952 1.00 92.38 113 ALA A C 1
ATOM 855 O O . ALA A 1 113 ? -14.438 9.563 22.099 1.00 92.38 113 ALA A O 1
ATOM 856 N N . SER A 1 114 ? -14.448 8.221 20.303 1.00 88.44 114 SER A N 1
ATOM 857 C CA . SER A 1 114 ? -15.339 7.210 20.896 1.00 88.44 114 SER A CA 1
ATOM 858 C C . SER A 1 114 ? -14.670 6.411 22.014 1.00 88.44 114 SER A C 1
ATOM 860 O O . SER A 1 114 ? -15.336 6.042 22.978 1.00 88.44 114 SER A O 1
ATOM 862 N N . GLY A 1 115 ? -13.356 6.191 21.935 1.00 89.12 115 GLY A N 1
ATOM 863 C CA . GLY A 1 115 ? -12.577 5.507 22.962 1.00 89.12 115 GLY A CA 1
ATOM 864 C C . GLY A 1 115 ? -12.661 6.188 24.325 1.00 89.12 115 GLY A C 1
ATOM 865 O O . GLY A 1 115 ? -12.832 5.505 25.331 1.00 89.12 115 GLY A O 1
ATOM 866 N N . GLY A 1 116 ? -12.635 7.524 24.364 1.00 87.31 116 GLY A N 1
ATOM 867 C CA . GLY A 1 116 ? -12.824 8.277 25.608 1.00 87.31 116 GLY A CA 1
ATOM 868 C C . GLY A 1 116 ? -14.191 8.024 26.250 1.00 87.31 116 GLY A C 1
ATOM 869 O O . GLY A 1 116 ? -14.276 7.811 27.456 1.00 87.31 116 GLY A O 1
ATOM 870 N N . LEU A 1 117 ? -15.249 7.965 25.435 1.00 85.25 117 LEU A N 1
ATOM 871 C CA . LEU A 1 117 ? -16.612 7.711 25.907 1.00 85.25 117 LEU A CA 1
ATOM 872 C C . LEU A 1 117 ? -16.818 6.253 26.348 1.00 85.25 117 LEU A C 1
ATOM 874 O O . LEU A 1 117 ? -17.479 5.997 27.349 1.00 85.25 117 LEU A O 1
ATOM 878 N N . LEU A 1 118 ? -16.245 5.291 25.619 1.00 84.12 118 LEU A N 1
ATOM 879 C CA . LEU A 1 118 ? -16.358 3.861 25.928 1.00 84.12 118 LEU A CA 1
ATOM 880 C C . LEU A 1 118 ? -15.572 3.459 27.181 1.00 84.12 118 LEU A C 1
ATOM 882 O O . LEU A 1 118 ? -15.907 2.469 27.828 1.00 84.12 118 LEU A O 1
ATOM 886 N N . LEU A 1 119 ? -14.522 4.204 27.529 1.00 81.50 119 LEU A N 1
ATOM 887 C CA . LEU A 1 119 ? -13.714 3.935 28.717 1.00 81.50 119 LEU A CA 1
ATOM 888 C C . LEU A 1 119 ? -14.252 4.612 29.981 1.00 81.50 119 LEU A C 1
ATOM 890 O O . LEU A 1 119 ? -13.728 4.339 31.066 1.00 81.50 119 LEU A O 1
ATOM 894 N N . ASP A 1 120 ? -15.303 5.427 29.871 1.00 87.25 120 ASP A N 1
ATOM 895 C CA . ASP A 1 120 ? -15.964 6.060 31.008 1.00 87.25 120 ASP A CA 1
ATOM 896 C C . ASP A 1 120 ? -16.544 4.988 31.964 1.00 87.25 120 ASP A C 1
ATOM 898 O O . ASP A 1 120 ? -17.413 4.199 31.565 1.00 87.25 120 ASP A O 1
ATOM 902 N N . PRO A 1 121 ? -16.085 4.932 33.235 1.00 84.69 121 PRO A N 1
ATOM 903 C CA . PRO A 1 121 ? -16.612 4.005 34.234 1.00 84.69 121 PRO A CA 1
ATOM 904 C C . PRO A 1 121 ? -18.128 4.100 34.424 1.00 84.69 121 PRO A C 1
ATOM 906 O O . PRO A 1 121 ? -18.743 3.112 34.808 1.00 84.69 121 PRO A O 1
ATOM 909 N N . SER A 1 122 ? -18.724 5.269 34.169 1.00 86.19 122 SER A N 1
ATOM 910 C CA . SER A 1 122 ? -20.157 5.505 34.355 1.00 86.19 122 SER A CA 1
ATOM 911 C C . SER A 1 122 ? -21.030 4.848 33.281 1.00 86.19 122 SER A C 1
ATOM 913 O O . SER A 1 122 ? -22.237 4.708 33.473 1.00 86.19 122 SER A O 1
ATOM 915 N N . LYS A 1 123 ? -20.443 4.454 32.141 1.00 86.19 123 LYS A N 1
ATOM 916 C CA . LYS A 1 123 ? -21.175 3.897 30.992 1.00 86.19 123 LYS A CA 1
ATOM 917 C C . LYS A 1 123 ? -21.091 2.382 30.900 1.00 86.19 123 LYS A C 1
ATOM 919 O O . LYS A 1 123 ? -22.052 1.758 30.458 1.00 86.19 123 LYS A O 1
ATOM 924 N N . ILE A 1 124 ? -19.964 1.795 31.304 1.00 86.38 124 ILE A N 1
ATOM 925 C CA . ILE A 1 124 ? -19.747 0.346 31.249 1.00 86.38 124 ILE A CA 1
ATOM 926 C C . ILE A 1 124 ? -19.462 -0.181 32.655 1.00 86.38 124 ILE A C 1
ATOM 928 O O . ILE A 1 124 ? -18.337 -0.131 33.152 1.00 86.38 124 ILE A O 1
ATOM 932 N N . ASN A 1 125 ? -20.492 -0.747 33.273 1.00 86.06 125 ASN A N 1
ATOM 933 C CA . ASN A 1 125 ? -20.399 -1.469 34.535 1.00 86.06 125 ASN A CA 1
ATOM 934 C C . ASN A 1 125 ? -19.742 -2.845 34.337 1.00 86.06 125 ASN A C 1
ATOM 936 O O . ASN A 1 125 ? -20.146 -3.626 33.470 1.00 86.06 125 ASN A O 1
ATOM 940 N N . GLY A 1 126 ? -18.757 -3.155 35.185 1.00 87.00 126 GLY A N 1
ATOM 941 C CA . GLY A 1 126 ? -18.040 -4.433 35.209 1.00 87.00 126 GLY A CA 1
ATOM 942 C C . GLY A 1 126 ? -16.634 -4.360 34.605 1.00 87.00 126 GLY A C 1
ATOM 943 O O . GLY A 1 126 ? -16.443 -4.005 33.442 1.00 87.00 126 GLY A O 1
ATOM 944 N N . GLN A 1 127 ? -15.629 -4.751 35.394 1.00 89.06 127 GLN A N 1
ATOM 945 C CA . GLN A 1 127 ? -14.216 -4.688 34.999 1.00 89.06 127 GLN A CA 1
ATOM 946 C C . GLN A 1 127 ? -13.905 -5.557 33.769 1.00 89.06 127 GLN A C 1
ATOM 948 O O . GLN A 1 127 ? -13.136 -5.142 32.903 1.00 89.06 127 GLN A O 1
ATOM 953 N N . THR A 1 128 ? -14.554 -6.720 33.642 1.00 91.25 128 THR A N 1
ATOM 954 C CA . THR A 1 128 ? -14.365 -7.638 32.509 1.00 91.25 128 THR A CA 1
ATOM 955 C C . THR A 1 128 ? -14.821 -7.031 31.181 1.00 91.25 128 THR A C 1
ATOM 957 O O . THR A 1 128 ? -14.079 -7.085 30.204 1.00 91.25 128 THR A O 1
ATOM 960 N N . TRP A 1 129 ? -16.001 -6.400 31.134 1.00 92.19 129 TRP A N 1
ATOM 961 C CA . TRP A 1 129 ? -16.518 -5.773 29.909 1.00 92.19 129 TRP A CA 1
ATOM 962 C C . TRP A 1 129 ? -15.634 -4.622 29.442 1.00 92.19 129 TRP A C 1
ATOM 964 O O . TRP A 1 129 ? -15.304 -4.535 28.259 1.00 92.19 129 TRP A O 1
ATOM 974 N N . ARG A 1 130 ? -15.173 -3.792 30.383 1.00 90.38 130 ARG A N 1
ATOM 975 C CA . ARG A 1 130 ? -14.232 -2.702 30.096 1.00 90.38 130 ARG A CA 1
ATOM 976 C C . ARG A 1 130 ? -12.917 -3.231 29.535 1.00 90.38 130 ARG A C 1
ATOM 978 O O . ARG A 1 130 ? -12.431 -2.698 28.544 1.00 90.38 130 ARG A O 1
ATOM 985 N N . ALA A 1 131 ? -12.371 -4.298 30.123 1.00 92.50 131 ALA A N 1
ATOM 986 C CA . ALA A 1 131 ? -11.148 -4.922 29.628 1.00 92.50 131 ALA A CA 1
ATOM 987 C C . ALA A 1 131 ? -11.317 -5.460 28.197 1.00 92.50 131 ALA A C 1
ATOM 989 O O . ALA A 1 131 ? -10.470 -5.198 27.347 1.00 92.50 131 ALA A O 1
ATOM 990 N N . VAL A 1 132 ? -12.424 -6.151 27.899 1.00 94.62 132 VAL A N 1
ATOM 991 C CA . VAL A 1 132 ? -12.703 -6.681 26.550 1.00 94.62 132 VAL A CA 1
ATOM 992 C C . VAL A 1 132 ? -12.830 -5.554 25.521 1.00 94.62 132 VAL A C 1
ATOM 994 O O . VAL A 1 132 ? -12.186 -5.611 24.473 1.00 94.62 132 VAL A O 1
ATOM 997 N N . VAL A 1 133 ? -13.610 -4.511 25.825 1.00 93.69 133 VAL A N 1
ATOM 998 C CA . VAL A 1 133 ? -13.778 -3.343 24.943 1.00 93.69 133 VAL A CA 1
ATOM 999 C C . VAL A 1 133 ? -12.444 -2.628 24.723 1.00 93.69 133 VAL A C 1
ATOM 1001 O O . VAL A 1 133 ? -12.103 -2.322 23.582 1.00 93.69 133 VAL A O 1
ATOM 1004 N N . ALA A 1 134 ? -11.651 -2.428 25.780 1.00 93.12 134 ALA A N 1
ATOM 1005 C CA . ALA A 1 134 ? -10.335 -1.803 25.685 1.00 93.12 134 ALA A CA 1
ATOM 1006 C C . ALA A 1 134 ? -9.367 -2.614 24.806 1.00 93.12 134 ALA A C 1
ATOM 1008 O O . ALA A 1 134 ? -8.693 -2.042 23.951 1.00 93.12 134 ALA A O 1
ATOM 1009 N N . ILE A 1 135 ? -9.325 -3.942 24.962 1.00 95.50 135 ILE A N 1
ATOM 1010 C CA . ILE A 1 135 ? -8.477 -4.823 24.144 1.00 95.50 135 ILE A CA 1
ATOM 1011 C C . ILE A 1 135 ? -8.891 -4.766 22.670 1.00 95.50 135 ILE A C 1
ATOM 1013 O O . ILE A 1 135 ? -8.031 -4.638 21.798 1.00 95.50 135 ILE A O 1
ATOM 1017 N N . LEU A 1 136 ? -10.192 -4.833 22.376 1.00 95.31 136 LEU A N 1
ATOM 1018 C CA . LEU A 1 136 ? -10.697 -4.750 21.003 1.00 95.31 136 LEU A CA 1
ATOM 1019 C C . LEU A 1 136 ? -10.411 -3.385 20.370 1.00 95.31 136 LEU A C 1
ATOM 1021 O O . LEU A 1 136 ? -10.014 -3.325 19.207 1.00 95.31 136 LEU A O 1
ATOM 1025 N N . LEU A 1 137 ? -10.550 -2.301 21.136 1.00 93.94 137 LEU A N 1
ATOM 1026 C CA . LEU A 1 137 ? -10.216 -0.955 20.679 1.00 93.94 137 LEU A CA 1
ATOM 1027 C C . LEU A 1 137 ? -8.713 -0.812 20.394 1.00 93.94 137 LEU A C 1
ATOM 1029 O O . LEU A 1 137 ? -8.337 -0.291 19.346 1.00 93.94 137 LEU A O 1
ATOM 1033 N N . LEU A 1 138 ? -7.846 -1.327 21.272 1.00 93.69 138 LEU A N 1
ATOM 1034 C CA . LEU A 1 138 ? -6.397 -1.346 21.045 1.00 93.69 138 LEU A CA 1
ATOM 1035 C C . LEU A 1 138 ? -6.029 -2.161 19.803 1.00 93.69 138 LEU A C 1
ATOM 1037 O O . LEU A 1 138 ? -5.205 -1.723 19.001 1.00 93.69 138 LEU A O 1
ATOM 1041 N N . LEU A 1 139 ? -6.663 -3.320 19.608 1.00 95.94 139 LEU A N 1
ATOM 1042 C CA . LEU A 1 139 ? -6.464 -4.140 18.417 1.00 95.94 139 LEU A CA 1
ATOM 1043 C C . LEU A 1 139 ? -6.909 -3.402 17.147 1.00 95.94 139 LEU A C 1
ATOM 1045 O O . LEU A 1 139 ? -6.207 -3.445 16.137 1.00 95.94 139 LEU A O 1
ATOM 1049 N N . PHE A 1 140 ? -8.040 -2.694 17.197 1.00 95.12 140 PHE A N 1
ATOM 1050 C CA . PHE A 1 140 ? -8.527 -1.871 16.092 1.00 95.12 140 PHE A CA 1
ATOM 1051 C C . PHE A 1 140 ? -7.533 -0.759 15.735 1.00 95.12 140 PHE A C 1
ATOM 1053 O O . PHE A 1 140 ? -7.148 -0.633 14.571 1.00 95.12 140 PHE A O 1
ATOM 1060 N N . ILE A 1 141 ? -7.044 -0.016 16.734 1.00 93.94 141 ILE A N 1
ATOM 1061 C CA . ILE A 1 141 ? -6.029 1.031 16.550 1.00 93.94 141 ILE A CA 1
ATOM 1062 C C . ILE A 1 141 ? -4.743 0.435 15.964 1.00 93.94 141 ILE A C 1
ATOM 1064 O O . ILE A 1 141 ? -4.213 0.969 14.992 1.00 93.94 141 ILE A O 1
ATOM 1068 N N . ALA A 1 142 ? -4.269 -0.702 16.479 1.00 94.06 142 ALA A N 1
ATOM 1069 C CA . ALA A 1 142 ? -3.088 -1.380 15.947 1.00 94.06 142 ALA A CA 1
ATOM 1070 C C . ALA A 1 142 ? -3.261 -1.773 14.468 1.00 94.06 142 ALA A C 1
ATOM 1072 O O . ALA A 1 142 ? -2.330 -1.623 13.674 1.00 94.06 142 ALA A O 1
ATOM 1073 N N . CYS A 1 143 ? -4.459 -2.215 14.068 1.00 94.56 143 CYS A N 1
ATOM 1074 C CA . CYS A 1 143 ? -4.758 -2.518 12.668 1.00 94.56 143 CYS A CA 1
ATOM 1075 C C . CYS A 1 143 ? -4.751 -1.261 11.785 1.00 94.56 143 CYS A C 1
ATOM 1077 O O . CYS A 1 143 ? -4.206 -1.299 10.679 1.00 94.56 143 CYS A O 1
ATOM 1079 N N . LEU A 1 144 ? -5.309 -0.144 12.268 1.00 93.44 144 LEU A N 1
ATOM 1080 C CA . LEU A 1 144 ? -5.273 1.141 11.562 1.00 93.44 144 LEU A CA 1
ATOM 1081 C C . LEU A 1 144 ? -3.839 1.659 11.399 1.00 93.44 144 LEU A C 1
ATOM 1083 O O . LEU A 1 144 ? -3.464 2.062 10.299 1.00 93.44 144 LEU A O 1
ATOM 1087 N N . VAL A 1 145 ? -3.012 1.580 12.445 1.00 92.94 145 VAL A N 1
ATOM 1088 C CA . VAL A 1 145 ? -1.589 1.953 12.386 1.00 92.94 145 VAL A CA 1
ATOM 1089 C C . VAL A 1 145 ? -0.838 1.067 11.393 1.00 92.94 145 VAL A C 1
ATOM 1091 O O . VAL A 1 145 ? -0.105 1.581 10.548 1.00 92.94 145 VAL A O 1
ATOM 1094 N N . GLY A 1 146 ? -1.064 -0.250 11.421 1.00 91.38 146 GLY A N 1
ATOM 1095 C CA . GLY A 1 146 ? -0.485 -1.179 10.448 1.00 91.38 146 GLY A CA 1
ATOM 1096 C C . GLY A 1 146 ? -0.870 -0.832 9.005 1.00 91.38 146 GLY A C 1
ATOM 1097 O O . GLY A 1 146 ? -0.014 -0.825 8.117 1.00 91.38 146 GLY A O 1
ATOM 1098 N N . CYS A 1 147 ? -2.133 -0.467 8.776 1.00 93.12 147 CYS A N 1
ATOM 1099 C CA . CYS A 1 147 ? -2.609 0.021 7.484 1.00 93.12 147 CYS A CA 1
ATOM 1100 C C . CYS A 1 147 ? -1.908 1.327 7.071 1.00 93.12 147 CYS A C 1
ATOM 1102 O O . CYS A 1 147 ? -1.392 1.414 5.955 1.00 93.12 147 CYS A O 1
ATOM 1104 N N . ALA A 1 148 ? -1.841 2.316 7.969 1.00 91.19 148 ALA A N 1
ATOM 1105 C CA . ALA A 1 148 ? -1.218 3.613 7.715 1.00 91.19 148 ALA A CA 1
ATOM 1106 C C . ALA A 1 148 ? 0.272 3.477 7.385 1.00 91.19 148 ALA A C 1
ATOM 1108 O O . ALA A 1 148 ? 0.714 3.979 6.357 1.00 91.19 148 ALA A O 1
ATOM 1109 N N . MET A 1 149 ? 1.038 2.736 8.192 1.00 91.31 149 MET A N 1
ATOM 1110 C CA . MET A 1 149 ? 2.470 2.520 7.959 1.00 91.31 149 MET A CA 1
ATOM 1111 C C . MET A 1 149 ? 2.742 1.905 6.583 1.00 91.31 149 MET A C 1
ATOM 1113 O O . MET A 1 149 ? 3.693 2.291 5.909 1.00 91.31 149 MET A O 1
ATOM 1117 N N . ARG A 1 150 ? 1.906 0.957 6.141 1.00 88.88 150 ARG A N 1
ATOM 1118 C CA . ARG A 1 150 ? 2.051 0.314 4.825 1.00 88.88 150 ARG A CA 1
ATOM 1119 C C . ARG A 1 150 ? 1.636 1.222 3.677 1.00 88.88 150 ARG A C 1
ATOM 1121 O O . ARG A 1 150 ? 2.306 1.214 2.648 1.00 88.88 150 ARG A O 1
ATOM 1128 N N . ALA A 1 151 ? 0.580 2.011 3.856 1.00 89.75 151 ALA A N 1
ATOM 1129 C CA . ALA A 1 151 ? 0.171 3.008 2.875 1.00 89.75 151 ALA A CA 1
ATOM 1130 C C . ALA A 1 151 ? 1.238 4.104 2.720 1.00 89.75 151 ALA A C 1
ATOM 1132 O O . ALA A 1 151 ? 1.598 4.448 1.601 1.00 89.75 151 ALA A O 1
ATOM 1133 N N . VAL A 1 152 ? 1.794 4.602 3.830 1.00 89.38 152 VAL A N 1
ATOM 1134 C CA . VAL A 1 152 ? 2.894 5.581 3.833 1.00 89.38 152 VAL A CA 1
ATOM 1135 C C . VAL A 1 152 ? 4.157 4.992 3.218 1.00 89.38 152 VAL A C 1
ATOM 1137 O O . VAL A 1 152 ? 4.782 5.654 2.405 1.00 89.38 152 VAL A O 1
ATOM 1140 N N . ALA A 1 153 ? 4.514 3.741 3.521 1.00 84.75 153 ALA A N 1
ATOM 1141 C CA . ALA A 1 153 ? 5.672 3.094 2.899 1.00 84.75 153 ALA A CA 1
ATOM 1142 C C . ALA A 1 153 ? 5.545 2.970 1.369 1.00 84.75 153 ALA A C 1
ATOM 1144 O O . ALA A 1 153 ? 6.560 2.961 0.674 1.00 84.75 153 ALA A O 1
ATOM 1145 N N . ALA A 1 154 ? 4.318 2.871 0.843 1.00 83.88 154 ALA A N 1
ATOM 1146 C CA . ALA A 1 154 ? 4.077 2.851 -0.597 1.00 83.88 154 ALA A CA 1
ATOM 1147 C C . ALA A 1 154 ? 4.300 4.228 -1.251 1.00 83.88 154 ALA A C 1
ATOM 1149 O O . ALA A 1 154 ? 4.721 4.272 -2.404 1.00 83.88 154 ALA A O 1
ATOM 1150 N N . THR A 1 155 ? 4.050 5.327 -0.525 1.00 86.19 155 THR A N 1
ATOM 1151 C CA . THR A 1 155 ? 4.171 6.705 -1.038 1.00 86.19 155 THR A CA 1
ATOM 1152 C C . THR A 1 155 ? 5.505 7.375 -0.707 1.00 86.19 155 THR A C 1
ATOM 1154 O O . THR A 1 155 ? 5.960 8.217 -1.467 1.00 86.19 155 THR A O 1
ATOM 1157 N N . SER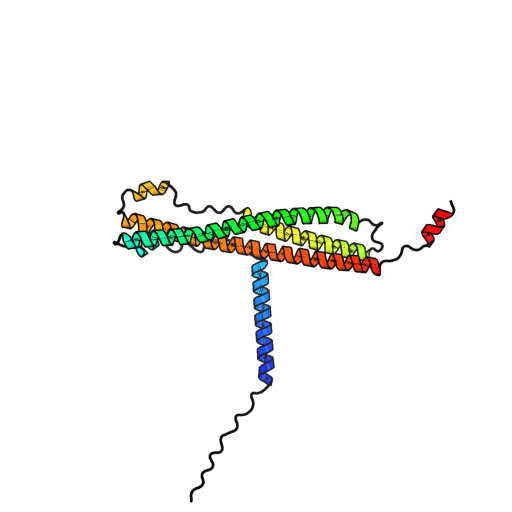 A 1 156 ? 6.144 7.041 0.418 1.00 82.19 156 SER A N 1
ATOM 1158 C CA . SER A 1 156 ? 7.349 7.737 0.898 1.00 82.19 156 SER A CA 1
ATOM 1159 C C . SER A 1 156 ? 8.631 7.317 0.186 1.00 82.19 156 SER A C 1
ATOM 1161 O O . SER A 1 156 ? 9.623 8.041 0.224 1.00 82.19 156 SER A O 1
ATOM 1163 N N . ARG A 1 157 ? 8.634 6.150 -0.466 1.00 76.62 157 ARG A N 1
ATOM 1164 C CA . ARG A 1 157 ? 9.757 5.720 -1.298 1.00 76.62 157 ARG A CA 1
ATOM 1165 C C . ARG A 1 157 ? 9.666 6.407 -2.656 1.00 76.62 157 ARG A C 1
ATOM 1167 O O . ARG A 1 157 ? 9.041 5.890 -3.586 1.00 76.62 157 ARG A O 1
ATOM 1174 N N . ILE A 1 158 ? 10.298 7.574 -2.733 1.00 73.81 158 ILE A N 1
ATOM 1175 C CA . ILE A 1 158 ? 10.681 8.202 -3.994 1.00 73.81 158 ILE A CA 1
ATOM 1176 C C . ILE A 1 158 ? 11.784 7.313 -4.565 1.00 73.81 158 ILE A C 1
ATOM 1178 O O . ILE A 1 158 ? 12.852 7.177 -3.974 1.00 73.81 158 ILE A O 1
ATOM 1182 N N . TYR A 1 159 ? 11.467 6.605 -5.641 1.00 71.12 159 TYR A N 1
ATOM 1183 C CA . TYR A 1 159 ? 12.469 5.872 -6.394 1.00 71.12 159 TYR A CA 1
ATOM 1184 C C . TYR A 1 159 ? 12.993 6.828 -7.454 1.00 71.12 159 TYR A C 1
ATOM 1186 O O . TYR A 1 159 ? 12.193 7.357 -8.224 1.00 71.12 159 TYR A O 1
ATOM 1194 N N . ASP A 1 160 ? 14.305 7.044 -7.481 1.00 66.12 160 ASP A N 1
ATOM 1195 C CA . ASP A 1 160 ? 14.937 7.713 -8.611 1.00 66.12 160 ASP A CA 1
ATOM 1196 C C . ASP A 1 160 ? 14.779 6.794 -9.819 1.00 66.12 160 ASP A C 1
ATOM 1198 O O . ASP A 1 160 ? 15.416 5.741 -9.926 1.00 66.12 160 ASP A O 1
ATOM 1202 N N . PHE A 1 161 ? 13.846 7.152 -10.696 1.00 70.31 161 PHE A N 1
ATOM 1203 C CA . PHE A 1 161 ? 13.765 6.539 -12.005 1.00 70.31 161 PHE A CA 1
ATOM 1204 C C . PHE A 1 161 ? 15.012 6.968 -12.773 1.00 70.31 161 PHE A C 1
ATOM 1206 O O . PHE A 1 161 ? 15.370 8.146 -12.773 1.00 70.31 161 PHE A O 1
ATOM 1213 N N . GLU A 1 162 ? 15.694 6.012 -13.402 1.00 68.00 162 GLU A N 1
ATOM 1214 C CA . GLU A 1 162 ? 16.763 6.329 -14.345 1.00 68.00 162 GLU A CA 1
ATOM 1215 C C . GLU A 1 162 ? 16.097 6.964 -15.573 1.00 68.00 162 GLU A C 1
ATOM 1217 O O . GLU A 1 162 ? 15.712 6.273 -16.514 1.00 68.00 162 GLU A O 1
ATOM 1222 N N . ASP A 1 163 ? 15.862 8.275 -15.507 1.00 69.88 163 ASP A N 1
A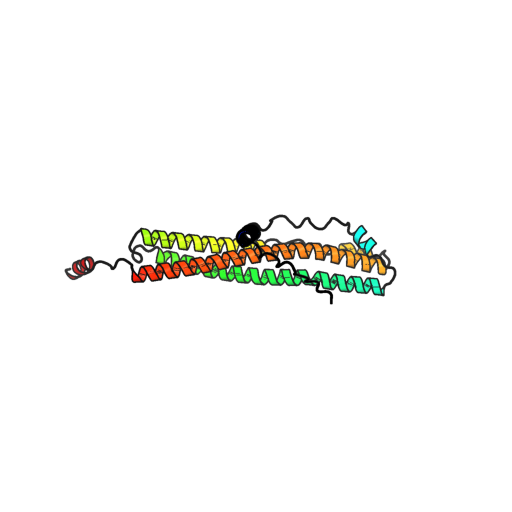TOM 1223 C CA . ASP A 1 163 ? 15.377 9.055 -16.635 1.00 69.88 163 ASP A CA 1
ATOM 1224 C C . ASP A 1 163 ? 16.524 9.131 -17.653 1.00 69.88 163 ASP A C 1
ATOM 1226 O O . ASP A 1 163 ? 17.639 9.522 -17.275 1.00 69.88 163 ASP A O 1
ATOM 1230 N N . PRO A 1 164 ? 16.332 8.713 -18.918 1.00 66.38 164 PRO A N 1
ATOM 1231 C CA . PRO A 1 164 ? 17.302 8.943 -19.984 1.00 66.38 164 PRO A CA 1
ATOM 1232 C C . PRO A 1 164 ? 17.390 10.449 -20.285 1.00 66.38 164 PRO A C 1
ATOM 1234 O O . PRO A 1 164 ? 16.915 10.934 -21.310 1.00 66.38 164 PRO A O 1
ATOM 1237 N N . GLY A 1 165 ? 18.005 11.183 -19.360 1.00 71.44 165 GLY A N 1
ATOM 1238 C CA . GLY A 1 165 ? 18.035 12.632 -19.319 1.00 71.44 165 GLY A CA 1
ATOM 1239 C C . GLY A 1 165 ? 18.816 13.275 -20.470 1.00 71.44 165 GLY A C 1
ATOM 1240 O O . GLY A 1 165 ? 19.493 12.599 -21.260 1.00 71.44 165 GLY A O 1
ATOM 1241 N N . PRO A 1 166 ? 18.751 14.614 -20.556 1.00 72.88 166 PRO A N 1
ATOM 1242 C CA . PRO A 1 166 ? 19.357 15.386 -21.636 1.00 72.88 166 PRO A CA 1
ATOM 1243 C C . PRO A 1 166 ? 20.882 15.236 -21.708 1.00 72.88 166 PRO A C 1
ATOM 1245 O O . PRO A 1 166 ? 21.460 15.403 -22.780 1.00 72.88 166 PRO A O 1
ATOM 1248 N N . ASP A 1 167 ? 21.526 14.838 -20.610 1.00 74.50 167 ASP A N 1
ATOM 1249 C CA . ASP A 1 167 ? 22.975 14.632 -20.528 1.00 74.50 167 ASP A CA 1
ATOM 1250 C C . ASP A 1 167 ? 23.483 13.555 -21.499 1.00 74.50 167 ASP A C 1
ATOM 1252 O O . ASP A 1 167 ? 24.634 13.593 -21.918 1.00 74.50 167 ASP A O 1
ATOM 1256 N N . ARG A 1 168 ? 22.615 12.624 -21.923 1.00 72.06 168 ARG A N 1
ATOM 1257 C CA . ARG A 1 168 ? 22.942 11.591 -22.923 1.00 72.06 168 ARG A CA 1
ATOM 1258 C C . ARG A 1 168 ? 22.621 12.008 -24.361 1.00 72.06 168 ARG A C 1
ATOM 1260 O O . ARG A 1 168 ? 22.708 11.185 -25.271 1.00 72.06 168 ARG A O 1
ATOM 1267 N N . ILE A 1 169 ? 22.178 13.243 -24.605 1.00 77.44 169 ILE A N 1
ATOM 1268 C CA . ILE A 1 169 ? 21.906 13.735 -25.968 1.00 77.44 169 ILE A CA 1
ATOM 1269 C C . ILE A 1 169 ? 23.222 13.929 -26.720 1.00 77.44 169 ILE A C 1
ATOM 1271 O O . ILE A 1 169 ? 23.321 13.525 -27.876 1.00 77.44 169 ILE A O 1
ATOM 1275 N N . THR A 1 170 ? 24.247 14.469 -26.062 1.00 79.50 170 THR A N 1
ATOM 1276 C CA . THR A 1 170 ? 25.581 14.705 -26.640 1.00 79.50 170 THR A CA 1
ATOM 1277 C C . THR A 1 170 ? 26.232 13.410 -27.134 1.00 79.50 170 THR A C 1
ATOM 1279 O O . THR A 1 170 ? 26.764 13.383 -28.242 1.00 79.50 170 THR A O 1
ATOM 1282 N N . ASP A 1 171 ? 26.077 12.312 -26.390 1.00 76.19 171 ASP A N 1
ATOM 1283 C CA . ASP A 1 171 ? 26.565 10.973 -26.759 1.00 76.19 171 ASP A CA 1
ATOM 1284 C C . ASP A 1 171 ? 25.844 10.355 -27.972 1.00 76.19 171 ASP A C 1
ATOM 1286 O O . ASP A 1 171 ? 26.315 9.372 -28.553 1.00 76.19 171 ASP A O 1
ATOM 1290 N N . ARG A 1 172 ? 24.675 10.892 -28.349 1.00 77.56 172 ARG A N 1
ATOM 1291 C CA . ARG A 1 172 ? 23.876 10.426 -29.495 1.00 77.56 172 ARG A CA 1
ATOM 1292 C C . ARG A 1 172 ? 24.174 11.196 -30.779 1.00 77.56 172 ARG A C 1
ATOM 1294 O O . ARG A 1 172 ? 23.972 10.636 -31.849 1.00 77.56 172 ARG A O 1
ATOM 1301 N N . VAL A 1 173 ? 24.671 12.433 -30.691 1.00 81.56 173 VAL A N 1
ATOM 1302 C CA . VAL A 1 173 ? 24.902 13.305 -31.864 1.00 81.56 173 VAL A CA 1
ATOM 1303 C C . VAL A 1 173 ? 25.899 12.698 -32.858 1.00 81.56 173 VAL A C 1
ATOM 1305 O O . VAL A 1 173 ? 25.793 12.934 -34.056 1.00 81.56 173 VAL A O 1
ATOM 1308 N N . SER A 1 174 ? 26.852 11.894 -32.384 1.00 80.31 174 SER A N 1
ATOM 1309 C CA . SER A 1 174 ? 27.898 11.276 -33.210 1.00 80.31 174 SER A CA 1
ATOM 1310 C C . SER A 1 174 ? 27.529 9.906 -33.794 1.00 80.31 174 SER A C 1
ATOM 1312 O O . SER A 1 174 ? 28.338 9.318 -34.511 1.00 80.31 174 SER A O 1
ATOM 1314 N N . LYS A 1 175 ? 26.343 9.370 -33.482 1.00 84.56 175 LYS A N 1
ATOM 1315 C CA . LYS A 1 175 ? 25.935 8.011 -33.862 1.00 84.56 175 LYS A CA 1
ATOM 1316 C C . LYS A 1 175 ? 25.008 8.016 -35.075 1.00 84.56 175 LYS A C 1
ATOM 1318 O O . LYS A 1 175 ? 24.270 8.968 -35.311 1.00 84.56 175 LYS A O 1
ATOM 1323 N N . ASP A 1 176 ? 25.019 6.906 -35.811 1.00 91.25 176 ASP A N 1
ATOM 1324 C CA . ASP A 1 176 ? 24.059 6.661 -36.886 1.00 91.25 176 ASP A CA 1
ATOM 1325 C C . ASP A 1 176 ? 22.614 6.637 -36.356 1.00 91.25 176 ASP A C 1
ATOM 1327 O O . ASP A 1 176 ? 22.357 6.213 -35.225 1.00 91.25 176 ASP A O 1
ATOM 1331 N N . LYS A 1 177 ? 21.655 7.075 -37.177 1.00 89.38 177 LYS A N 1
ATOM 1332 C CA . LYS A 1 177 ? 20.248 7.237 -36.787 1.00 89.38 177 LYS A CA 1
ATOM 1333 C C . LYS A 1 177 ? 19.650 5.931 -36.261 1.00 89.38 177 LYS A C 1
ATOM 1335 O O . LYS A 1 177 ? 19.020 5.935 -35.203 1.00 89.38 177 LYS A O 1
ATOM 1340 N N . CYS A 1 178 ? 19.896 4.812 -36.943 1.00 89.38 178 CYS A N 1
ATOM 1341 C CA . CYS A 1 178 ? 19.423 3.495 -36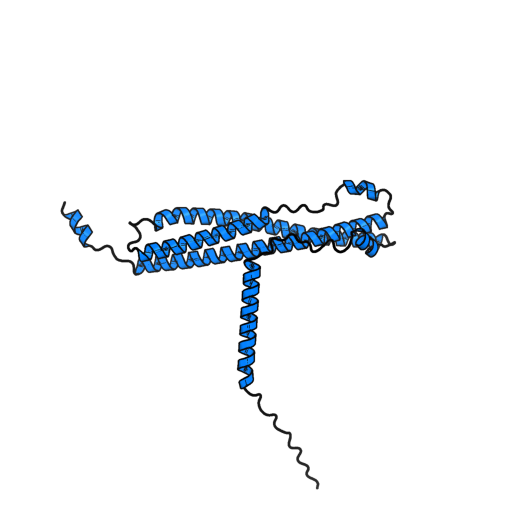.512 1.00 89.38 178 CYS A CA 1
ATOM 1342 C C . CYS A 1 178 ? 20.041 3.088 -35.166 1.00 89.38 178 CYS A C 1
ATOM 1344 O O . CYS A 1 178 ? 19.337 2.588 -34.289 1.00 89.38 178 CYS A O 1
ATOM 1346 N N . ALA A 1 179 ? 21.327 3.380 -34.953 1.00 89.31 179 ALA A N 1
ATOM 1347 C CA . ALA A 1 179 ? 22.007 3.125 -33.684 1.00 89.31 179 ALA A CA 1
ATOM 1348 C C . ALA A 1 179 ? 21.466 3.994 -32.533 1.00 89.31 179 ALA A C 1
ATOM 1350 O O . ALA A 1 179 ? 21.384 3.529 -31.398 1.00 89.31 179 ALA A O 1
ATOM 1351 N N . VAL A 1 180 ? 21.068 5.243 -32.798 1.00 90.38 180 VAL A N 1
ATOM 1352 C CA . VAL A 1 180 ? 20.442 6.118 -31.791 1.00 90.38 180 VAL A CA 1
ATOM 1353 C C . VAL A 1 180 ? 19.070 5.588 -31.373 1.00 90.38 180 VAL A C 1
ATOM 1355 O O . VAL A 1 180 ? 18.773 5.550 -30.177 1.00 90.38 180 VAL A O 1
ATOM 1358 N N . LEU A 1 181 ? 18.247 5.168 -32.340 1.00 90.75 181 LEU A N 1
ATOM 1359 C CA . LEU A 1 181 ? 16.903 4.640 -32.088 1.00 90.75 181 LEU A CA 1
ATOM 1360 C C . LEU A 1 181 ? 16.949 3.344 -31.269 1.00 90.75 181 LEU A C 1
ATOM 1362 O O . LEU A 1 181 ? 16.279 3.248 -30.242 1.00 90.75 181 LEU A O 1
ATOM 1366 N N . THR A 1 182 ? 17.788 2.381 -31.659 1.00 90.56 182 THR A N 1
ATOM 1367 C CA . THR A 1 182 ? 17.916 1.095 -30.948 1.00 90.56 182 THR A CA 1
ATOM 1368 C C . THR A 1 182 ? 18.524 1.259 -29.557 1.00 90.56 182 THR A C 1
ATOM 1370 O O . THR A 1 182 ? 18.072 0.621 -28.607 1.00 90.56 182 THR A O 1
ATOM 1373 N N . TYR A 1 183 ? 19.491 2.167 -29.395 1.00 90.06 183 TYR A N 1
ATOM 1374 C CA . TYR A 1 183 ? 20.062 2.498 -28.089 1.00 90.06 183 TYR A CA 1
ATOM 1375 C C . TYR A 1 183 ? 19.023 3.136 -27.159 1.00 90.06 183 TYR A C 1
ATOM 1377 O O . TYR A 1 183 ? 18.940 2.775 -25.987 1.00 90.06 183 TYR A O 1
ATOM 1385 N N . ARG A 1 184 ? 18.188 4.048 -27.676 1.00 89.38 184 ARG A N 1
ATOM 1386 C CA . ARG A 1 184 ? 17.097 4.656 -26.901 1.00 89.38 184 ARG A CA 1
ATOM 1387 C C . ARG A 1 184 ? 16.016 3.636 -26.537 1.00 89.38 184 ARG A C 1
ATOM 1389 O O . ARG A 1 184 ? 15.564 3.628 -25.396 1.00 89.38 184 ARG A O 1
ATOM 1396 N N . ALA A 1 185 ? 15.646 2.749 -27.460 1.00 89.69 185 ALA A N 1
ATOM 1397 C CA . ALA A 1 185 ? 14.733 1.647 -27.165 1.00 89.69 185 ALA A CA 1
ATOM 1398 C C . ALA A 1 185 ? 15.294 0.753 -26.044 1.00 89.69 185 ALA A C 1
ATOM 1400 O O . ALA A 1 185 ? 14.582 0.409 -25.103 1.00 89.69 185 ALA A O 1
ATOM 1401 N N . ALA A 1 186 ? 16.596 0.449 -26.082 1.00 89.69 186 ALA A N 1
ATOM 1402 C CA . ALA A 1 186 ? 17.265 -0.325 -25.042 1.00 89.69 186 ALA A CA 1
ATOM 1403 C C . ALA A 1 186 ? 17.262 0.371 -23.668 1.00 89.69 186 ALA A C 1
ATOM 1405 O O . ALA A 1 186 ? 17.035 -0.281 -22.647 1.00 89.69 186 ALA A O 1
ATOM 1406 N N . GLU A 1 187 ? 17.491 1.688 -23.633 1.00 88.31 187 GLU A N 1
ATOM 1407 C CA . GLU A 1 187 ? 17.377 2.503 -22.416 1.00 88.31 187 GLU A CA 1
ATOM 1408 C C . GLU A 1 187 ? 15.973 2.422 -21.813 1.00 88.31 187 GLU A C 1
ATOM 1410 O O . GLU A 1 187 ? 15.835 2.119 -20.627 1.00 88.31 187 GLU A O 1
ATOM 1415 N N . LEU A 1 188 ? 14.940 2.625 -22.634 1.00 89.12 188 LEU A N 1
ATOM 1416 C CA . LEU A 1 188 ? 13.545 2.588 -22.197 1.00 89.12 188 LEU A CA 1
ATOM 1417 C C . LEU A 1 188 ? 13.127 1.203 -21.702 1.00 89.12 188 LEU A C 1
ATOM 1419 O O . LEU A 1 188 ? 12.478 1.102 -20.665 1.00 89.12 188 LEU A O 1
ATOM 1423 N N . LEU A 1 189 ? 13.539 0.131 -22.383 1.00 87.88 189 LEU A N 1
ATOM 1424 C CA . LEU A 1 189 ? 13.257 -1.243 -21.954 1.00 87.88 189 LEU A CA 1
ATOM 1425 C C . LEU A 1 189 ? 13.958 -1.599 -20.638 1.00 87.88 189 LEU A C 1
ATOM 1427 O O . LEU A 1 189 ? 13.399 -2.295 -19.789 1.00 87.88 189 LEU A O 1
ATOM 1431 N N . ARG A 1 190 ? 15.186 -1.112 -20.432 1.00 85.69 190 ARG A N 1
ATOM 1432 C CA . ARG A 1 190 ? 15.879 -1.288 -19.153 1.00 85.69 190 ARG A CA 1
ATOM 1433 C C . ARG A 1 190 ? 15.177 -0.509 -18.040 1.00 85.69 190 ARG A C 1
ATOM 1435 O O . ARG A 1 190 ? 14.953 -1.061 -16.962 1.00 85.69 190 ARG A O 1
ATOM 1442 N N . ALA A 1 191 ? 14.809 0.743 -18.300 1.00 85.62 191 ALA A N 1
ATOM 1443 C CA . ALA A 1 191 ? 14.101 1.579 -17.339 1.00 85.62 191 ALA A CA 1
ATOM 1444 C C . ALA A 1 191 ? 12.707 1.009 -17.008 1.00 85.62 191 ALA A C 1
ATOM 1446 O O . ALA A 1 191 ? 12.314 0.984 -15.840 1.00 85.62 191 ALA A O 1
ATOM 1447 N N . SER A 1 192 ? 11.989 0.461 -17.997 1.00 86.69 192 SER A N 1
ATOM 1448 C CA . SER A 1 192 ? 10.671 -0.156 -17.805 1.00 86.69 192 SER A CA 1
ATOM 1449 C C . SER A 1 192 ? 10.749 -1.423 -16.953 1.00 86.69 192 SER A C 1
ATOM 1451 O O . SER A 1 192 ? 9.896 -1.623 -16.088 1.00 86.69 192 SER A O 1
ATOM 1453 N N . ALA A 1 193 ? 11.799 -2.240 -17.106 1.00 84.69 193 ALA A N 1
ATOM 1454 C CA . ALA A 1 193 ? 12.024 -3.411 -16.259 1.00 84.69 193 ALA A CA 1
ATOM 1455 C C . ALA A 1 193 ? 12.171 -3.020 -14.778 1.00 84.69 193 ALA A C 1
ATOM 1457 O O . ALA A 1 193 ? 11.507 -3.602 -13.915 1.00 84.69 193 ALA A O 1
ATOM 1458 N N . VAL A 1 194 ? 12.976 -1.989 -14.487 1.00 83.12 194 VAL A N 1
ATOM 1459 C CA . VAL A 1 194 ? 13.148 -1.445 -13.128 1.00 83.12 194 VAL A CA 1
ATOM 1460 C C . VAL A 1 194 ? 11.827 -0.877 -12.598 1.00 83.12 194 VAL A C 1
ATOM 1462 O O . VAL A 1 194 ? 11.402 -1.221 -11.489 1.00 83.12 194 VAL A O 1
ATOM 1465 N N . ALA A 1 195 ? 11.127 -0.075 -13.407 1.00 84.38 195 ALA A N 1
ATOM 1466 C CA . ALA A 1 195 ? 9.828 0.491 -13.052 1.00 84.38 195 ALA A CA 1
ATOM 1467 C C . ALA A 1 195 ? 8.784 -0.599 -12.756 1.00 84.38 195 ALA A C 1
ATOM 1469 O O . ALA A 1 195 ? 8.003 -0.474 -11.812 1.00 84.38 195 ALA A O 1
ATOM 1470 N N . HIS A 1 196 ? 8.799 -1.711 -13.492 1.00 84.62 196 HIS A N 1
ATOM 1471 C CA . HIS A 1 196 ? 7.892 -2.832 -13.266 1.00 84.62 196 HIS A CA 1
ATOM 1472 C C . HIS A 1 196 ? 8.156 -3.533 -11.925 1.00 84.62 196 HIS A C 1
ATOM 1474 O O . HIS A 1 196 ? 7.218 -3.945 -11.236 1.00 84.62 196 HIS A O 1
ATOM 1480 N N . GLU A 1 197 ? 9.416 -3.670 -11.506 1.00 82.88 197 GLU A N 1
ATOM 1481 C CA . GLU A 1 197 ? 9.731 -4.224 -10.185 1.00 82.88 197 GLU A CA 1
ATOM 1482 C C . GLU A 1 197 ? 9.278 -3.296 -9.052 1.00 82.88 197 GLU A C 1
ATOM 1484 O O . GLU A 1 197 ? 8.658 -3.756 -8.088 1.00 82.88 197 GLU A O 1
ATOM 1489 N N . ILE A 1 198 ? 9.521 -1.990 -9.199 1.00 83.38 198 ILE A N 1
ATOM 1490 C CA . ILE A 1 198 ? 9.053 -0.965 -8.258 1.00 83.38 198 ILE A CA 1
ATOM 1491 C C . ILE A 1 198 ? 7.524 -0.990 -8.167 1.00 83.38 198 ILE A C 1
ATOM 1493 O O . ILE A 1 198 ? 6.964 -1.034 -7.068 1.00 83.38 198 ILE A O 1
ATOM 1497 N N . GLY A 1 199 ? 6.841 -1.032 -9.312 1.00 83.56 199 GLY A N 1
ATOM 1498 C CA . GLY A 1 199 ? 5.389 -1.136 -9.395 1.00 83.56 199 GLY A CA 1
ATOM 1499 C C . GLY A 1 199 ? 4.865 -2.373 -8.669 1.00 83.56 199 GLY A C 1
ATOM 1500 O O . GLY A 1 199 ? 3.959 -2.265 -7.841 1.00 83.56 199 GLY A O 1
ATOM 1501 N N . ARG A 1 200 ? 5.478 -3.547 -8.882 1.00 84.38 200 ARG A N 1
ATOM 1502 C CA . ARG A 1 200 ? 5.125 -4.780 -8.154 1.00 84.38 200 ARG A CA 1
ATOM 1503 C C . ARG A 1 200 ? 5.306 -4.629 -6.641 1.00 84.38 200 ARG A C 1
ATOM 1505 O O . ARG A 1 200 ? 4.429 -5.059 -5.888 1.00 84.38 200 ARG A O 1
ATOM 1512 N N . ALA A 1 201 ? 6.389 -3.997 -6.189 1.00 83.38 201 ALA A N 1
ATOM 1513 C CA . ALA A 1 201 ? 6.628 -3.748 -4.768 1.00 83.38 201 ALA A CA 1
ATOM 1514 C C . ALA A 1 201 ? 5.572 -2.803 -4.159 1.00 83.38 201 ALA A C 1
ATOM 1516 O O . ALA A 1 201 ? 4.981 -3.134 -3.126 1.00 83.38 201 ALA A O 1
ATOM 1517 N N . LYS A 1 202 ? 5.263 -1.678 -4.822 1.00 85.81 202 LYS A N 1
ATOM 1518 C CA . LYS A 1 202 ? 4.216 -0.727 -4.396 1.00 85.81 202 LYS A CA 1
ATOM 1519 C C . LYS A 1 202 ? 2.832 -1.382 -4.350 1.00 85.81 202 LYS A C 1
ATOM 1521 O O . LYS A 1 202 ? 2.120 -1.257 -3.352 1.00 85.81 202 LYS A O 1
ATOM 1526 N N . VAL A 1 203 ? 2.469 -2.158 -5.374 1.00 86.69 203 VAL A N 1
ATOM 1527 C CA . VAL A 1 203 ? 1.214 -2.931 -5.396 1.00 86.69 203 VAL A CA 1
ATOM 1528 C C . VAL A 1 203 ? 1.177 -3.955 -4.258 1.00 86.69 203 VAL A C 1
ATOM 1530 O O . VAL A 1 203 ? 0.140 -4.115 -3.613 1.00 86.69 203 VAL A O 1
ATOM 1533 N N . GLY A 1 204 ? 2.299 -4.613 -3.954 1.00 85.62 204 GLY A N 1
ATOM 1534 C CA . GLY A 1 204 ? 2.426 -5.517 -2.809 1.00 85.62 204 GLY A CA 1
ATOM 1535 C C . GLY A 1 204 ? 2.153 -4.825 -1.468 1.00 85.62 204 GLY A C 1
ATOM 1536 O O . GLY A 1 204 ? 1.368 -5.333 -0.660 1.00 85.62 204 GLY A O 1
ATOM 1537 N N . LEU A 1 205 ? 2.731 -3.637 -1.252 1.00 86.12 205 LEU A N 1
ATOM 1538 C CA . LEU A 1 205 ? 2.481 -2.813 -0.061 1.00 86.12 205 LEU A CA 1
ATOM 1539 C C . LEU A 1 205 ? 1.010 -2.405 0.054 1.00 86.12 205 LEU A C 1
ATOM 1541 O O . LEU A 1 205 ? 0.424 -2.554 1.126 1.00 86.12 205 LEU A O 1
ATOM 1545 N N . LEU A 1 206 ? 0.385 -1.977 -1.045 1.00 88.50 206 LEU A N 1
ATOM 1546 C CA . LEU A 1 206 ? -1.041 -1.643 -1.063 1.00 88.50 206 LEU A CA 1
ATOM 1547 C C . LEU A 1 206 ? -1.934 -2.838 -0.753 1.00 88.50 206 LEU A C 1
ATOM 1549 O O . LEU A 1 206 ? -2.906 -2.714 -0.011 1.00 88.50 206 LEU A O 1
ATOM 1553 N N . ARG A 1 207 ? -1.607 -4.013 -1.291 1.00 88.94 207 ARG A N 1
ATOM 1554 C CA . ARG A 1 207 ? -2.366 -5.237 -1.027 1.00 88.94 207 ARG A CA 1
ATOM 1555 C C . ARG A 1 207 ? -2.274 -5.637 0.448 1.00 88.94 207 ARG A C 1
ATOM 1557 O O . ARG A 1 207 ? -3.263 -6.090 1.022 1.00 88.94 207 ARG A O 1
ATOM 1564 N N . SER A 1 208 ? -1.105 -5.439 1.059 1.00 88.00 208 SER A N 1
ATOM 1565 C CA . SER A 1 208 ? -0.886 -5.600 2.499 1.00 88.00 208 SER A CA 1
ATOM 1566 C C . SER A 1 208 ? -1.688 -4.576 3.309 1.00 88.00 208 SER A C 1
ATOM 1568 O O . SER A 1 208 ? -2.409 -4.964 4.226 1.00 88.00 208 SER A O 1
ATOM 1570 N N . ALA A 1 209 ? -1.653 -3.294 2.933 1.00 90.06 209 ALA A N 1
ATOM 1571 C CA . ALA A 1 209 ? -2.438 -2.242 3.582 1.00 90.06 209 ALA A CA 1
ATOM 1572 C C . ALA A 1 209 ? -3.946 -2.544 3.533 1.00 90.06 209 ALA A C 1
ATOM 1574 O O . ALA A 1 209 ? -4.619 -2.513 4.559 1.00 90.06 209 ALA A O 1
ATOM 1575 N N . ALA A 1 210 ? -4.465 -2.947 2.370 1.00 89.94 210 ALA A N 1
ATOM 1576 C CA . ALA A 1 210 ? -5.863 -3.342 2.209 1.00 89.94 210 ALA A CA 1
ATOM 1577 C C . ALA A 1 210 ? -6.244 -4.546 3.086 1.00 89.94 210 ALA A C 1
ATOM 1579 O O . ALA A 1 210 ? -7.369 -4.626 3.576 1.00 89.94 210 ALA A O 1
ATOM 1580 N N . TRP A 1 211 ? -5.322 -5.488 3.305 1.00 92.06 211 TRP A N 1
ATOM 1581 C CA . TRP A 1 211 ? -5.553 -6.610 4.212 1.00 92.06 211 TRP A CA 1
ATOM 1582 C C . TRP A 1 211 ? -5.666 -6.150 5.673 1.00 92.06 211 TRP A C 1
ATOM 1584 O O . TRP A 1 211 ? -6.624 -6.525 6.350 1.00 92.06 211 TRP A O 1
ATOM 1594 N N . TRP A 1 212 ? -4.761 -5.280 6.133 1.00 92.94 212 TRP A N 1
ATOM 1595 C CA . TRP A 1 212 ? -4.838 -4.666 7.466 1.00 92.94 212 TRP A CA 1
ATOM 1596 C C . TRP A 1 212 ? -6.113 -3.843 7.656 1.00 92.94 212 TRP A C 1
ATOM 1598 O O . TRP A 1 212 ? -6.751 -3.924 8.703 1.00 92.94 212 TRP A O 1
ATOM 1608 N N . PHE A 1 213 ? -6.530 -3.110 6.625 1.00 92.50 213 PHE A N 1
ATOM 1609 C CA . PHE A 1 213 ? -7.781 -2.360 6.641 1.00 92.50 213 PHE A CA 1
ATOM 1610 C C . PHE A 1 213 ? -9.006 -3.273 6.784 1.00 92.50 213 PHE A C 1
ATOM 1612 O O . PHE A 1 213 ? -9.888 -3.012 7.598 1.00 92.50 213 PHE A O 1
ATOM 1619 N N . ARG A 1 214 ? -9.048 -4.398 6.055 1.00 94.19 214 ARG A N 1
ATOM 1620 C CA . ARG A 1 214 ? -10.113 -5.406 6.213 1.00 94.19 214 ARG A CA 1
ATOM 1621 C C . ARG A 1 214 ? -10.134 -5.998 7.618 1.00 94.19 214 ARG A C 1
ATOM 1623 O O . ARG A 1 214 ? -11.214 -6.199 8.166 1.00 94.19 214 ARG A O 1
ATOM 1630 N N . LEU A 1 215 ? -8.963 -6.257 8.202 1.00 95.00 215 LEU A N 1
ATOM 1631 C CA . LEU A 1 215 ? -8.863 -6.724 9.583 1.00 95.00 215 LEU A CA 1
ATOM 1632 C C . LEU A 1 215 ? -9.402 -5.671 10.563 1.00 95.00 215 LEU A C 1
ATOM 1634 O O . LEU A 1 215 ? -10.156 -6.026 11.462 1.00 95.00 215 LEU A O 1
ATOM 1638 N N . ALA A 1 216 ? -9.100 -4.388 10.347 1.00 95.06 216 ALA A N 1
ATOM 1639 C CA . ALA A 1 216 ? -9.649 -3.296 11.149 1.00 95.06 216 ALA A CA 1
ATOM 1640 C C . ALA A 1 216 ? -11.187 -3.258 11.081 1.00 95.06 216 ALA A C 1
ATOM 1642 O O . ALA A 1 216 ? -11.838 -3.211 12.120 1.00 95.06 216 ALA A O 1
ATOM 1643 N N . ILE A 1 217 ? -11.776 -3.361 9.883 1.00 95.12 217 ILE A N 1
ATOM 1644 C CA . ILE A 1 217 ? -13.240 -3.430 9.711 1.00 95.12 217 ILE A CA 1
ATOM 1645 C C . ILE A 1 217 ? -13.826 -4.642 10.443 1.00 95.12 217 ILE A C 1
ATOM 1647 O O . ILE A 1 217 ? -14.849 -4.523 11.112 1.00 95.12 217 ILE A O 1
ATOM 1651 N N . PHE A 1 218 ? -13.179 -5.805 10.344 1.00 96.94 218 PHE A N 1
ATOM 1652 C CA . PHE A 1 218 ? -13.629 -7.009 11.040 1.00 96.94 218 PHE A CA 1
ATOM 1653 C C . PHE A 1 218 ? -13.615 -6.828 12.565 1.00 96.94 218 PHE A C 1
ATOM 1655 O O . PHE A 1 218 ? -14.605 -7.131 13.227 1.00 96.94 218 PHE A O 1
ATOM 1662 N N . VAL A 1 219 ? -12.528 -6.287 13.123 1.00 96.06 219 VAL A N 1
ATOM 1663 C CA . VAL A 1 219 ? -12.422 -6.005 14.564 1.00 96.06 219 VAL A CA 1
ATOM 1664 C C . VAL A 1 219 ? -13.471 -4.982 14.999 1.00 96.06 219 VAL A C 1
ATOM 1666 O O . VAL A 1 219 ? -14.091 -5.164 16.043 1.00 96.06 219 VAL A O 1
ATOM 1669 N N . LEU A 1 220 ? -13.728 -3.954 14.187 1.00 95.06 220 LEU A N 1
ATOM 1670 C CA . LEU A 1 220 ? -14.777 -2.970 14.448 1.00 95.06 220 LEU A CA 1
ATOM 1671 C C . LEU A 1 220 ? -16.172 -3.612 14.480 1.00 95.06 220 LEU A C 1
ATOM 1673 O O . LEU A 1 220 ? -16.965 -3.310 15.368 1.00 95.06 220 LEU A O 1
ATOM 1677 N N . ALA A 1 221 ? -16.463 -4.533 13.558 1.00 96.69 221 ALA A N 1
ATOM 1678 C CA . ALA A 1 221 ? -17.724 -5.272 13.551 1.00 96.69 221 ALA A CA 1
ATOM 1679 C C . ALA A 1 221 ? -17.877 -6.145 14.808 1.00 96.69 221 ALA A C 1
ATOM 1681 O O . ALA A 1 221 ? -18.930 -6.129 15.444 1.00 96.69 221 ALA A O 1
ATOM 1682 N N . VAL A 1 222 ? -16.815 -6.853 15.211 1.00 97.19 222 VAL A N 1
ATOM 1683 C CA . VAL A 1 222 ? -16.796 -7.633 16.460 1.00 97.19 222 VAL A CA 1
ATOM 1684 C C . VAL A 1 222 ? -17.021 -6.728 17.671 1.00 97.19 222 VAL A C 1
ATOM 1686 O O . VAL A 1 222 ? -17.828 -7.064 18.534 1.00 97.19 222 VAL A O 1
ATOM 1689 N N . LEU A 1 223 ? -16.367 -5.565 17.722 1.00 94.81 223 LEU A N 1
ATOM 1690 C CA . LEU A 1 223 ? -16.569 -4.581 18.784 1.00 94.81 223 LEU A CA 1
ATOM 1691 C C . LEU A 1 223 ? -18.032 -4.118 18.850 1.00 94.81 223 LEU A C 1
ATOM 1693 O O . LEU A 1 223 ? -18.606 -4.082 19.935 1.00 94.81 223 LEU A O 1
ATOM 1697 N N . GLY A 1 224 ? -18.661 -3.845 17.704 1.00 95.12 224 GLY A N 1
ATOM 1698 C CA . GLY A 1 224 ? -20.084 -3.505 17.632 1.00 95.12 224 GLY A CA 1
ATOM 1699 C C . GLY A 1 224 ? -20.992 -4.608 18.186 1.00 95.12 224 GLY A C 1
ATOM 1700 O O . GLY A 1 224 ? -21.892 -4.324 18.974 1.00 95.12 224 GLY A O 1
ATOM 1701 N N . VAL A 1 225 ? -20.722 -5.872 17.847 1.00 97.38 225 VAL A N 1
ATOM 1702 C CA . VAL A 1 225 ? -21.464 -7.027 18.387 1.00 97.38 225 VAL A CA 1
ATOM 1703 C C . VAL A 1 225 ? -21.277 -7.152 19.900 1.00 97.38 225 VAL A C 1
ATOM 1705 O O . VAL A 1 225 ? -22.248 -7.377 20.616 1.00 97.38 225 VAL A O 1
ATOM 1708 N N . VAL A 1 226 ? -20.055 -6.973 20.407 1.00 95.31 226 VAL A N 1
ATOM 1709 C CA . VAL A 1 226 ? -19.759 -7.011 21.849 1.00 95.31 226 VAL A CA 1
ATOM 1710 C C . VAL A 1 226 ? -20.505 -5.906 22.596 1.00 95.31 226 VAL A C 1
ATOM 1712 O O . VAL A 1 226 ? -21.075 -6.172 23.651 1.00 95.31 226 VAL A O 1
ATOM 1715 N N . ILE A 1 227 ? -20.561 -4.693 22.041 1.00 92.81 227 ILE A N 1
ATOM 1716 C CA . ILE A 1 227 ? -21.322 -3.577 22.623 1.00 92.81 227 ILE A CA 1
ATOM 1717 C C . ILE A 1 227 ? -22.829 -3.874 22.603 1.00 92.81 227 ILE A C 1
ATOM 1719 O O . ILE A 1 227 ? -23.508 -3.641 23.600 1.00 92.81 227 ILE A O 1
ATOM 1723 N N . ALA A 1 228 ? -23.358 -4.432 21.511 1.00 95.00 228 ALA A N 1
ATOM 1724 C CA . ALA A 1 228 ? -24.765 -4.824 21.432 1.00 95.00 228 ALA A CA 1
ATOM 1725 C C . ALA A 1 228 ? -25.115 -5.924 22.450 1.00 95.00 228 ALA A C 1
ATOM 1727 O O . ALA A 1 228 ? -26.135 -5.840 23.130 1.00 95.00 228 ALA A O 1
ATOM 1728 N N . LEU A 1 229 ? -24.244 -6.925 22.611 1.00 95.44 229 LEU A N 1
ATOM 1729 C CA . LEU A 1 229 ? -24.391 -7.965 23.632 1.00 95.44 229 LEU A CA 1
ATOM 1730 C C . LEU A 1 229 ? -24.338 -7.381 25.045 1.00 95.44 229 LEU A C 1
ATOM 1732 O O . LEU A 1 229 ? -25.150 -7.760 25.887 1.00 95.44 229 LEU A O 1
ATOM 1736 N N . TYR A 1 230 ? -23.428 -6.438 25.295 1.00 92.56 230 TYR A N 1
ATOM 1737 C CA . TYR A 1 230 ? -23.364 -5.720 26.564 1.00 92.56 230 TYR A CA 1
ATOM 1738 C C . TYR A 1 230 ? -24.662 -4.958 26.853 1.00 92.56 230 TYR A C 1
ATOM 1740 O O . TYR A 1 230 ? -25.150 -5.005 27.973 1.00 92.56 230 TYR A O 1
ATOM 1748 N N . ALA A 1 231 ? -25.269 -4.314 25.855 1.00 91.06 231 ALA A N 1
ATOM 1749 C CA . ALA A 1 231 ? -26.535 -3.606 26.043 1.00 91.06 231 ALA A CA 1
ATOM 1750 C C . ALA A 1 231 ? -27.703 -4.539 26.425 1.00 91.06 231 ALA A C 1
ATOM 1752 O O . ALA A 1 231 ? -28.627 -4.108 27.110 1.00 91.06 231 ALA A O 1
ATOM 1753 N N . ILE A 1 232 ? -27.662 -5.810 26.006 1.00 94.38 232 ILE A N 1
ATOM 1754 C CA . ILE A 1 232 ? -28.708 -6.806 26.293 1.00 94.38 232 ILE A CA 1
ATOM 1755 C C . ILE A 1 232 ? -28.471 -7.504 27.641 1.00 94.38 232 ILE A C 1
ATOM 1757 O O . ILE A 1 232 ? -29.413 -7.720 28.399 1.00 94.38 232 ILE A O 1
ATOM 1761 N N . VAL A 1 233 ? -27.223 -7.888 27.930 1.00 93.19 233 VAL A N 1
ATOM 1762 C CA . VAL A 1 233 ? -26.856 -8.759 29.069 1.00 93.19 233 VAL A CA 1
ATOM 1763 C C . VAL A 1 233 ? -26.228 -7.976 30.229 1.00 93.19 233 VAL A C 1
ATOM 1765 O O . VAL A 1 233 ? -26.013 -8.516 31.313 1.00 93.19 233 VAL A O 1
ATOM 1768 N N . GLY A 1 234 ? -25.894 -6.706 30.009 1.00 83.88 234 GLY A N 1
ATOM 1769 C CA . GLY A 1 234 ? -25.179 -5.866 30.958 1.00 83.88 234 GLY A CA 1
ATOM 1770 C C . GLY A 1 234 ? -25.893 -5.768 32.310 1.00 83.88 234 GLY A C 1
ATOM 1771 O O . GLY A 1 234 ? -27.127 -5.768 32.352 1.00 83.88 234 GLY A O 1
ATOM 1772 N N . PRO A 1 235 ? -25.138 -5.669 33.422 1.00 79.06 235 PRO A N 1
ATOM 1773 C CA . PRO A 1 235 ? -25.725 -5.487 34.742 1.00 79.06 235 PRO A CA 1
ATOM 1774 C C . PRO A 1 235 ? -26.626 -4.251 34.738 1.00 79.06 235 PRO A C 1
ATOM 1776 O O . PRO A 1 235 ? -26.154 -3.138 34.486 1.00 79.06 235 PRO A O 1
ATOM 1779 N N . GLN A 1 236 ? -27.916 -4.452 35.003 1.00 76.19 236 GLN A N 1
ATOM 1780 C CA . GLN A 1 236 ? -28.840 -3.345 35.207 1.00 76.19 236 GLN A CA 1
ATOM 1781 C C . GLN A 1 236 ? -28.413 -2.612 36.486 1.00 76.19 236 GLN A C 1
ATOM 1783 O O . GLN A 1 236 ? -28.097 -3.278 37.477 1.00 76.19 236 GLN A O 1
ATOM 1788 N N . PRO A 1 237 ? -28.354 -1.270 36.489 1.00 67.44 237 PRO A N 1
ATOM 1789 C CA . PRO A 1 237 ? -28.070 -0.530 37.710 1.00 67.44 237 PRO A CA 1
ATOM 1790 C C . PRO A 1 237 ? -29.120 -0.905 38.763 1.00 67.44 237 PRO A C 1
ATOM 1792 O O . PRO A 1 237 ? -30.320 -0.789 38.512 1.00 67.44 237 PRO A O 1
ATOM 1795 N N . GLU A 1 238 ? -28.678 -1.410 39.918 1.00 65.44 238 GLU A N 1
ATOM 1796 C CA . GLU A 1 238 ? -29.596 -1.806 40.985 1.00 65.44 238 GLU A CA 1
ATOM 1797 C C . GLU A 1 238 ? -30.479 -0.613 41.400 1.00 65.44 238 GLU A C 1
ATOM 1799 O O . GLU A 1 238 ? -29.962 0.477 41.672 1.00 65.44 238 GLU A O 1
ATOM 1804 N N . PRO A 1 239 ? -31.808 -0.797 41.520 1.00 62.06 239 PRO A N 1
ATOM 1805 C CA . PRO A 1 239 ? -32.736 0.284 41.863 1.00 62.06 239 PRO A CA 1
ATOM 1806 C C . PRO A 1 239 ? -32.526 0.862 43.277 1.00 62.06 239 PRO A C 1
ATOM 1808 O O . PRO A 1 239 ? -33.073 1.916 43.599 1.00 62.06 239 PRO A O 1
ATOM 1811 N N . ALA A 1 240 ? -31.718 0.217 44.126 1.00 57.34 240 ALA A N 1
ATOM 1812 C CA . ALA A 1 240 ? -31.488 0.629 45.510 1.00 57.34 240 ALA A CA 1
ATOM 1813 C C . ALA A 1 240 ? -30.773 1.990 45.643 1.00 57.34 240 ALA A C 1
ATOM 1815 O O . ALA A 1 240 ? -31.067 2.741 46.572 1.00 57.34 240 ALA A O 1
ATOM 1816 N N . ALA A 1 241 ? -29.898 2.359 44.699 1.00 55.72 241 ALA A N 1
ATOM 1817 C CA . ALA A 1 241 ? -29.222 3.659 44.726 1.00 55.72 241 ALA A CA 1
ATOM 1818 C C . ALA A 1 241 ? -30.158 4.831 44.363 1.00 55.72 241 ALA A C 1
ATOM 1820 O O . ALA A 1 241 ? -29.973 5.936 44.866 1.00 55.72 241 ALA A O 1
ATOM 1821 N N . ALA A 1 242 ? -31.198 4.595 43.552 1.00 55.19 242 ALA A N 1
ATOM 1822 C CA . ALA A 1 242 ? -32.175 5.621 43.168 1.00 55.19 242 ALA A CA 1
ATOM 1823 C C . ALA A 1 242 ? -33.172 5.952 44.296 1.00 55.19 242 ALA A C 1
ATOM 1825 O O . ALA A 1 242 ? -33.676 7.070 44.381 1.00 55.19 242 ALA A O 1
ATOM 1826 N N . ALA A 1 243 ? -33.441 4.999 45.193 1.00 56.59 243 ALA A N 1
ATOM 1827 C CA . ALA A 1 243 ? -34.325 5.215 46.339 1.00 56.59 243 ALA A CA 1
ATOM 1828 C C . ALA A 1 243 ? -33.673 6.042 47.466 1.00 56.59 2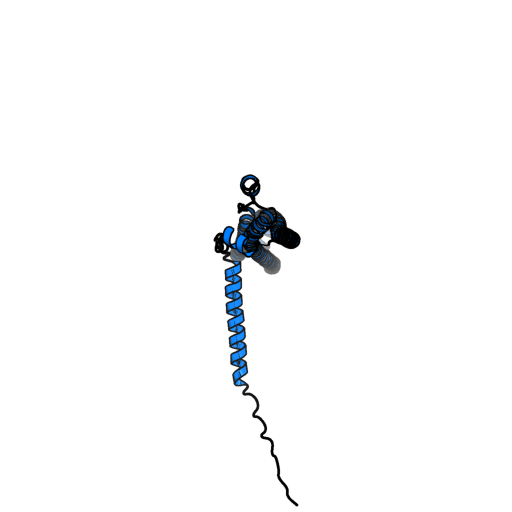43 ALA A C 1
ATOM 1830 O O . ALA A 1 243 ? -34.387 6.658 48.257 1.00 56.59 243 ALA A O 1
ATOM 1831 N N . ALA A 1 244 ? -32.337 6.070 47.546 1.00 58.16 244 ALA A N 1
ATOM 1832 C CA . ALA A 1 244 ? -31.605 6.838 48.555 1.00 58.16 244 ALA A CA 1
ATOM 1833 C C . ALA A 1 244 ? -31.565 8.343 48.236 1.00 58.16 244 ALA A C 1
ATOM 1835 O O . ALA A 1 244 ? -31.662 9.158 49.147 1.00 58.16 244 ALA A O 1
ATOM 1836 N N . THR A 1 245 ? -31.504 8.718 46.956 1.00 58.94 245 THR A N 1
ATOM 1837 C CA . THR A 1 245 ? -31.544 10.118 46.497 1.00 58.94 245 THR A CA 1
ATOM 1838 C C . THR A 1 245 ? -32.943 10.731 46.504 1.00 58.94 245 THR A C 1
ATOM 1840 O O . THR A 1 245 ? -33.065 11.946 46.527 1.00 58.94 245 THR A O 1
ATOM 1843 N N . ALA A 1 246 ? -34.006 9.921 46.510 1.00 57.53 246 ALA A N 1
ATOM 1844 C CA . ALA A 1 246 ? -35.386 10.411 46.586 1.00 57.53 246 ALA A CA 1
ATOM 1845 C C . ALA A 1 246 ? -35.867 10.718 48.023 1.00 57.53 246 ALA A C 1
ATOM 1847 O O . ALA A 1 246 ? -36.996 11.168 48.201 1.00 57.53 246 ALA A O 1
ATOM 1848 N N . ARG A 1 247 ? -35.053 10.437 49.054 1.00 57.47 247 ARG A N 1
ATOM 1849 C CA . ARG A 1 247 ? -35.392 10.658 50.477 1.00 57.47 247 ARG A CA 1
ATOM 1850 C C . ARG A 1 247 ? -34.688 11.864 51.116 1.00 57.47 247 ARG A C 1
ATOM 1852 O O . ARG A 1 247 ? -34.784 12.027 52.330 1.00 57.47 247 ARG A O 1
ATOM 1859 N N . THR A 1 248 ? -34.006 12.685 50.325 1.00 52.00 248 THR A N 1
ATOM 1860 C CA . THR A 1 248 ? -33.392 13.961 50.737 1.00 52.00 248 THR A CA 1
ATOM 1861 C C . THR A 1 248 ? -34.021 15.099 49.966 1.00 52.00 248 THR A C 1
ATOM 1863 O O . THR A 1 248 ? -34.381 16.105 50.609 1.00 52.00 248 THR A O 1
#

Organism: NCBI:txid1162706

Solvent-accessible surface area (backbone atoms only — not comparable to full-atom values): 13915 Å² total; per-residue (Å²): 144,83,88,79,86,82,79,76,79,80,77,75,78,81,66,74,76,55,58,64,54,54,56,51,49,54,53,47,53,51,51,49,54,50,49,52,48,50,46,52,46,72,52,61,79,84,68,74,81,77,80,78,70,83,65,49,68,68,56,48,18,60,73,53,61,51,89,50,55,69,59,21,48,53,48,27,56,53,21,53,57,57,36,47,56,36,52,57,53,39,53,54,48,46,58,52,29,54,54,50,45,55,52,47,51,53,52,51,51,52,49,55,61,48,46,58,61,65,67,33,69,92,75,46,76,54,73,66,57,46,50,53,51,50,53,44,50,52,51,28,50,51,23,46,50,53,16,43,57,28,28,46,59,46,61,69,62,78,70,86,70,77,66,92,49,75,84,58,48,70,76,39,72,84,46,56,70,33,58,40,35,18,40,51,20,34,52,35,47,52,40,27,55,51,41,42,47,53,33,51,52,37,52,47,28,47,56,25,16,54,50,29,44,52,50,22,54,51,42,49,52,51,48,52,52,53,52,55,49,41,74,74,71,46,80,72,81,67,68,69,66,62,60,61,69,74,76,115

Mean predicted aligned error: 11.56 Å